Protein AF-A0A933CI72-F1 (afdb_monomer)

Structure (mmCIF, N/CA/C/O backbone):
data_AF-A0A933CI72-F1
#
_entry.id   AF-A0A933CI72-F1
#
loop_
_atom_site.group_PDB
_atom_site.id
_atom_site.type_symbol
_atom_site.label_atom_id
_atom_site.label_alt_id
_atom_site.label_comp_id
_atom_site.label_asym_id
_atom_site.label_entity_id
_atom_site.label_seq_id
_atom_site.pdbx_PDB_ins_code
_atom_site.Cartn_x
_atom_site.Cartn_y
_atom_site.Cartn_z
_atom_site.occupancy
_atom_site.B_iso_or_equiv
_atom_site.auth_seq_id
_atom_site.auth_comp_id
_atom_site.auth_asym_id
_atom_site.auth_atom_id
_atom_site.pdbx_PDB_model_num
ATOM 1 N N . MET A 1 1 ? -30.600 -28.499 57.324 1.00 45.44 1 MET A N 1
ATOM 2 C CA . MET A 1 1 ? -29.119 -28.417 57.372 1.00 45.44 1 MET A CA 1
ATOM 3 C C . MET A 1 1 ? -28.464 -28.037 56.036 1.00 45.44 1 MET A C 1
ATOM 5 O O . MET A 1 1 ? -27.318 -27.625 56.073 1.00 45.44 1 MET A O 1
ATOM 9 N N . ALA A 1 2 ? -29.156 -28.083 54.885 1.00 46.84 2 ALA A N 1
ATOM 10 C CA . ALA A 1 2 ? -28.565 -27.749 53.577 1.00 46.84 2 ALA A CA 1
ATOM 11 C C . ALA A 1 2 ? -28.408 -26.236 53.278 1.00 46.84 2 ALA A C 1
ATOM 13 O O . ALA A 1 2 ? -27.567 -25.855 52.470 1.00 46.84 2 ALA A O 1
ATOM 14 N N . GLU A 1 3 ? -29.178 -25.362 53.938 1.00 40.72 3 GLU A N 1
ATOM 15 C CA . GLU A 1 3 ? -29.163 -23.909 53.674 1.00 40.72 3 GLU A CA 1
ATOM 16 C C . GLU A 1 3 ? -27.853 -23.217 54.086 1.00 40.72 3 GLU A C 1
ATOM 18 O O . GLU A 1 3 ? -27.368 -22.340 53.378 1.00 40.72 3 GLU A O 1
ATOM 23 N N . GLY A 1 4 ? -27.229 -23.636 55.193 1.00 48.84 4 GLY A N 1
ATOM 24 C CA . GLY A 1 4 ? -26.022 -22.977 55.712 1.00 48.84 4 GLY A CA 1
ATOM 25 C C . GLY A 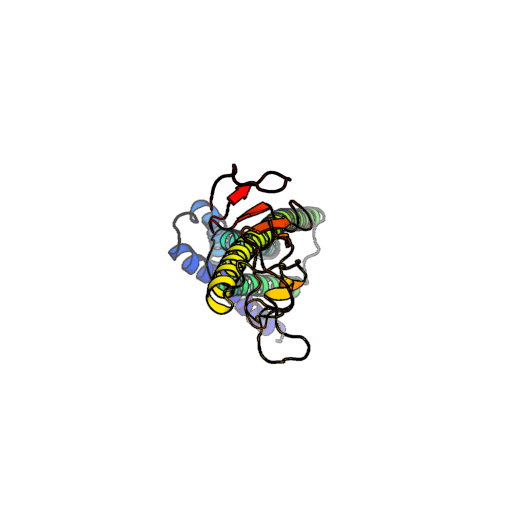1 4 ? -24.742 -23.278 54.924 1.00 48.84 4 GLY A C 1
ATOM 26 O O . GLY A 1 4 ? -23.794 -22.494 54.963 1.00 48.84 4 GLY A O 1
ATOM 27 N N . GLU A 1 5 ? -24.693 -24.399 54.204 1.00 47.16 5 GLU A N 1
ATOM 28 C CA . GLU A 1 5 ? -23.503 -24.826 53.457 1.00 47.16 5 GLU A CA 1
ATOM 29 C C . GLU A 1 5 ? -23.448 -24.198 52.055 1.00 47.16 5 GLU A C 1
ATOM 31 O O . GLU A 1 5 ? -22.377 -23.815 51.575 1.00 47.16 5 GLU A O 1
ATOM 36 N N . LEU A 1 6 ? -24.620 -24.005 51.438 1.00 45.94 6 LEU A N 1
ATOM 37 C CA . LEU A 1 6 ? -24.791 -23.285 50.176 1.00 45.94 6 LEU A CA 1
ATOM 38 C C . LEU A 1 6 ? -24.388 -21.812 50.326 1.00 45.94 6 LEU A C 1
ATOM 40 O O . LEU A 1 6 ? -23.600 -21.306 49.526 1.00 45.94 6 LEU A O 1
ATOM 44 N N . ASP A 1 7 ? -24.831 -21.161 51.403 1.00 55.19 7 ASP A N 1
ATOM 45 C CA . ASP A 1 7 ? -24.517 -19.758 51.699 1.00 55.19 7 ASP A CA 1
ATOM 46 C C . ASP A 1 7 ? -22.999 -19.546 51.902 1.00 55.19 7 ASP A C 1
ATOM 48 O O . ASP A 1 7 ? -22.403 -18.583 51.413 1.00 55.19 7 ASP A O 1
ATOM 52 N N . ARG A 1 8 ? -22.320 -20.521 52.526 1.00 50.84 8 ARG A N 1
ATOM 53 C CA . ARG A 1 8 ? -20.863 -20.502 52.756 1.00 50.84 8 ARG A CA 1
ATOM 54 C C . ARG A 1 8 ? -20.043 -20.625 51.468 1.00 50.84 8 ARG A C 1
ATOM 56 O O . ARG A 1 8 ? -19.018 -19.952 51.344 1.00 50.84 8 ARG A O 1
ATOM 63 N N . ARG A 1 9 ? -20.480 -21.461 50.516 1.00 54.72 9 ARG A N 1
ATOM 64 C CA . ARG A 1 9 ? -19.804 -21.632 49.213 1.00 54.72 9 ARG A CA 1
ATOM 65 C C . ARG A 1 9 ? -19.887 -20.361 48.371 1.00 54.72 9 ARG A C 1
ATOM 67 O O . ARG A 1 9 ? -18.875 -19.928 47.824 1.00 54.72 9 ARG A O 1
ATOM 74 N N . TRP A 1 10 ? -21.050 -19.717 48.324 1.00 52.25 10 TRP A N 1
ATOM 75 C CA . TRP A 1 10 ? -21.224 -18.483 47.553 1.00 52.25 10 TRP A CA 1
ATOM 76 C C . TRP A 1 10 ? -20.534 -17.274 48.193 1.00 52.25 10 TRP A C 1
ATOM 78 O O . TRP A 1 10 ? -19.944 -16.464 47.480 1.00 52.25 10 TRP A O 1
ATOM 88 N N . LEU A 1 11 ? -20.491 -17.194 49.527 1.00 51.09 11 LEU A N 1
ATOM 89 C CA . LEU A 1 11 ? -19.690 -16.195 50.247 1.00 51.09 11 LEU A CA 1
ATOM 90 C C . LEU A 1 11 ? -18.196 -16.262 49.898 1.00 51.09 11 LEU A C 1
ATOM 92 O O . LEU A 1 11 ? -17.539 -15.225 49.805 1.00 51.09 11 LEU A O 1
ATOM 96 N N . TRP A 1 12 ? -17.650 -17.464 49.701 1.00 51.53 12 TRP A N 1
ATOM 97 C CA . TRP A 1 12 ? -16.254 -17.637 49.298 1.00 51.53 12 TRP A CA 1
ATOM 98 C C . TRP A 1 12 ? -16.016 -17.174 47.856 1.00 51.53 12 TRP A C 1
ATOM 100 O O . TRP A 1 12 ? -15.088 -16.404 47.618 1.00 51.53 12 TRP A O 1
ATOM 110 N N . VAL A 1 13 ? -16.905 -17.535 46.923 1.00 53.31 13 VAL A N 1
ATOM 111 C CA . VAL A 1 13 ? -16.849 -17.084 45.517 1.00 53.31 13 VAL A CA 1
ATOM 112 C C . VAL A 1 13 ? -16.883 -15.559 45.418 1.00 53.31 13 VAL A C 1
ATOM 114 O O . VAL A 1 13 ? -16.124 -14.969 44.658 1.00 53.31 13 VAL A O 1
ATOM 117 N N . VAL A 1 14 ? -17.707 -14.908 46.233 1.00 51.12 14 VAL A N 1
ATOM 118 C CA . VAL A 1 14 ? -17.822 -13.447 46.276 1.00 51.12 14 VAL A CA 1
ATOM 119 C C . VAL A 1 14 ? -16.571 -12.783 46.859 1.00 51.12 14 VAL A C 1
ATOM 121 O O . VAL A 1 14 ? -16.114 -11.769 46.338 1.00 51.12 14 VAL A O 1
ATOM 124 N N . ARG A 1 15 ? -15.972 -13.356 47.910 1.00 53.16 15 ARG A N 1
ATOM 125 C CA . ARG A 1 15 ? -14.716 -12.843 48.489 1.00 53.16 15 ARG A CA 1
ATOM 126 C C . ARG A 1 15 ? -13.545 -12.979 47.525 1.00 53.16 15 ARG A C 1
ATOM 128 O O . ARG A 1 15 ? -12.766 -12.043 47.386 1.00 53.16 15 ARG A O 1
ATOM 135 N N . VAL A 1 16 ? -13.445 -14.117 46.845 1.00 53.56 16 VAL A N 1
ATOM 136 C CA . VAL A 1 16 ? -12.422 -14.347 45.820 1.00 53.56 16 VAL A CA 1
ATOM 137 C C . VAL A 1 16 ? -12.669 -13.424 44.621 1.00 53.56 16 VAL A C 1
ATOM 139 O O . VAL A 1 16 ? -11.752 -12.732 44.189 1.00 53.56 16 VAL A O 1
ATOM 142 N N . GLY A 1 17 ? -13.917 -13.309 44.159 1.00 50.47 17 GLY A N 1
ATOM 143 C CA . GLY A 1 17 ? -14.318 -12.417 43.068 1.00 50.47 17 GLY A CA 1
ATOM 144 C C . GLY A 1 17 ? -14.122 -10.925 43.358 1.00 50.47 17 GLY A C 1
ATOM 145 O O . GLY A 1 17 ? -13.956 -10.158 42.419 1.00 50.47 17 GLY A O 1
ATOM 146 N N . ALA A 1 18 ? -14.088 -10.513 44.630 1.00 52.09 18 ALA A N 1
ATOM 147 C CA . ALA A 1 18 ? -13.764 -9.148 45.053 1.00 52.09 18 ALA A CA 1
ATOM 148 C C . ALA A 1 18 ? -12.259 -8.916 45.296 1.00 52.09 18 ALA A C 1
ATOM 150 O O . ALA A 1 18 ? -11.766 -7.808 45.099 1.00 52.09 18 ALA A O 1
ATOM 151 N N . ALA A 1 19 ? -11.511 -9.948 45.697 1.00 50.12 19 ALA A N 1
ATOM 152 C CA . ALA A 1 19 ? -10.069 -9.857 45.940 1.00 50.12 19 ALA A CA 1
ATOM 153 C C . ALA A 1 19 ? -9.244 -9.847 44.641 1.00 50.12 19 ALA A C 1
ATOM 155 O O . ALA A 1 19 ? -8.255 -9.125 44.545 1.00 50.12 19 ALA A O 1
ATOM 156 N N . VAL A 1 20 ? -9.668 -10.606 43.627 1.00 52.38 20 VAL A N 1
ATOM 157 C CA . VAL A 1 20 ? -9.022 -10.664 42.302 1.00 52.38 20 VAL A CA 1
ATOM 158 C C . VAL A 1 20 ? -8.960 -9.297 41.595 1.00 52.38 20 VAL A C 1
ATOM 160 O O . VAL A 1 20 ? -7.866 -8.910 41.183 1.00 52.38 20 VAL A O 1
ATOM 163 N N . PRO A 1 21 ? -10.053 -8.516 41.471 1.00 50.88 21 PRO A N 1
ATOM 164 C CA . PRO A 1 21 ? -9.998 -7.192 40.855 1.00 50.88 21 PRO A CA 1
ATOM 165 C C . PRO A 1 21 ? -9.157 -6.205 41.676 1.00 50.88 21 PRO A C 1
ATOM 167 O O . PRO A 1 21 ? -8.460 -5.386 41.090 1.00 50.88 21 PRO A O 1
ATOM 170 N N . LEU A 1 22 ? -9.153 -6.312 43.010 1.00 48.75 22 LEU A N 1
ATOM 171 C CA . LEU A 1 22 ? -8.303 -5.489 43.876 1.00 48.75 22 LEU A CA 1
ATOM 172 C C . LEU A 1 22 ? -6.811 -5.769 43.626 1.00 48.75 22 LEU A C 1
ATOM 174 O O . LEU A 1 22 ? -6.019 -4.840 43.504 1.00 48.75 22 LEU A O 1
ATOM 178 N N . LEU A 1 23 ? -6.440 -7.044 43.488 1.00 50.25 23 LEU A N 1
ATOM 179 C CA . LEU A 1 23 ? -5.069 -7.464 43.203 1.00 50.25 23 LEU A CA 1
ATOM 180 C C . LEU A 1 23 ? -4.631 -7.046 41.789 1.00 50.25 23 LEU A C 1
ATOM 182 O O . LEU A 1 23 ? -3.517 -6.562 41.616 1.00 50.25 23 LEU A O 1
ATOM 186 N N . LEU A 1 24 ? -5.520 -7.145 40.796 1.00 49.50 24 LEU A N 1
ATOM 187 C CA . LEU A 1 24 ? -5.263 -6.680 39.426 1.00 49.50 24 LEU A CA 1
ATOM 188 C C . LEU A 1 24 ? -5.112 -5.155 39.338 1.00 49.50 24 LEU A C 1
ATOM 190 O O . LEU A 1 24 ? -4.255 -4.677 38.602 1.00 49.50 24 LEU A O 1
ATOM 194 N N . VAL A 1 25 ? -5.886 -4.389 40.114 1.00 48.88 25 VAL A N 1
ATOM 195 C CA . VAL A 1 25 ? -5.737 -2.926 40.213 1.00 48.88 25 VAL A CA 1
ATOM 196 C C . VAL A 1 25 ? -4.417 -2.551 40.886 1.00 48.88 25 VAL A C 1
ATOM 198 O O . VAL A 1 25 ? -3.763 -1.620 40.432 1.00 48.88 25 VAL A O 1
ATOM 201 N N . VAL A 1 26 ? -3.982 -3.282 41.917 1.00 46.66 26 VAL A N 1
ATOM 202 C CA . VAL A 1 26 ? -2.673 -3.065 42.564 1.00 46.66 26 VAL A CA 1
ATOM 203 C C . VAL A 1 26 ? -1.514 -3.397 41.616 1.00 46.66 26 VAL A C 1
ATOM 205 O O . VAL A 1 26 ? -0.535 -2.656 41.574 1.00 46.66 26 VAL A O 1
ATOM 208 N N . VAL A 1 27 ? -1.637 -4.456 40.809 1.00 45.16 27 VAL A N 1
ATOM 209 C CA . VAL A 1 27 ? -0.645 -4.813 39.777 1.00 45.16 27 VAL A CA 1
ATOM 210 C C . VAL A 1 27 ? -0.624 -3.780 38.639 1.00 45.16 27 VAL A C 1
ATOM 212 O O . VAL A 1 27 ? 0.452 -3.402 38.186 1.00 45.16 27 VAL A O 1
ATOM 215 N N . ALA A 1 28 ? -1.782 -3.257 38.222 1.00 45.84 28 ALA A N 1
ATOM 216 C CA . ALA A 1 28 ? -1.878 -2.197 37.213 1.00 45.84 28 ALA A CA 1
ATOM 217 C C . ALA A 1 28 ? -1.402 -0.822 37.731 1.00 45.84 28 ALA A C 1
ATOM 219 O O . ALA A 1 28 ? -0.816 -0.049 36.977 1.00 45.84 28 ALA A O 1
ATOM 220 N N . ALA A 1 29 ? -1.589 -0.532 39.024 1.00 42.06 29 ALA A N 1
ATOM 221 C CA . ALA A 1 29 ? -1.109 0.688 39.679 1.00 42.06 29 ALA A CA 1
ATOM 222 C C . ALA A 1 29 ? 0.425 0.769 39.761 1.00 42.06 29 ALA A C 1
ATOM 224 O O . ALA A 1 29 ? 0.966 1.853 39.962 1.00 42.06 29 ALA A O 1
ATOM 225 N N . PHE A 1 30 ? 1.126 -0.352 39.574 1.00 41.75 30 PHE A N 1
ATOM 226 C CA . PHE A 1 30 ? 2.586 -0.386 39.518 1.00 41.75 30 PHE A CA 1
ATOM 227 C C . PHE A 1 30 ? 3.154 0.056 38.157 1.00 41.75 30 PHE A C 1
ATOM 229 O O . PHE A 1 30 ? 4.369 0.189 38.039 1.00 41.75 30 PHE A O 1
ATOM 236 N N . VAL A 1 31 ? 2.304 0.293 37.143 1.00 45.59 31 VAL A N 1
ATOM 237 C CA . VAL A 1 31 ? 2.758 0.588 35.774 1.00 45.59 31 VAL A CA 1
ATOM 238 C C . VAL A 1 31 ? 2.625 2.056 35.361 1.00 45.59 31 VAL A C 1
ATOM 240 O O . VAL A 1 31 ? 3.494 2.474 34.618 1.00 45.59 31 VAL A O 1
ATOM 243 N N . GLU A 1 32 ? 1.692 2.885 35.860 1.00 42.72 32 GLU A N 1
ATOM 244 C CA . GLU A 1 32 ? 1.738 4.350 35.621 1.00 42.72 32 GLU A CA 1
ATOM 245 C C . GLU A 1 32 ? 0.958 5.203 36.647 1.00 42.72 32 GLU A C 1
ATOM 247 O O . GLU A 1 32 ? -0.164 4.893 37.053 1.00 42.72 32 GLU A O 1
ATOM 252 N N . LEU A 1 33 ? 1.553 6.343 37.025 1.00 39.50 33 LEU A N 1
ATOM 253 C CA . LEU A 1 33 ? 1.157 7.251 38.117 1.00 39.50 33 LEU A CA 1
ATOM 254 C C . LEU A 1 33 ? -0.148 8.054 37.888 1.00 39.50 33 LEU A C 1
ATOM 256 O O . LEU A 1 33 ? -0.583 8.781 38.780 1.00 39.50 33 LEU A O 1
ATOM 260 N N . GLY A 1 34 ? -0.809 7.917 36.734 1.00 42.81 34 GLY A N 1
ATOM 261 C CA . GLY A 1 34 ? -2.043 8.648 36.401 1.00 42.81 34 GLY A CA 1
ATOM 262 C C . GLY A 1 34 ? -3.330 8.106 37.047 1.00 42.81 34 GLY A C 1
ATOM 263 O O . GLY A 1 34 ? -4.359 8.780 37.045 1.00 42.81 34 GLY A O 1
ATOM 264 N N . PHE A 1 35 ? -3.302 6.900 37.625 1.00 43.47 35 PHE A N 1
ATOM 265 C CA . PHE A 1 35 ? -4.514 6.171 38.039 1.00 43.47 35 PHE A CA 1
ATOM 266 C C . PHE A 1 35 ? -5.083 6.562 39.421 1.00 43.47 35 PHE A C 1
ATOM 268 O O . PHE A 1 35 ? -6.220 6.209 39.753 1.00 43.47 35 PHE A O 1
ATOM 275 N N . LEU A 1 36 ? -4.327 7.308 40.235 1.00 40.91 36 LEU A N 1
ATOM 276 C CA . LEU A 1 36 ? -4.681 7.617 41.631 1.00 40.91 36 LEU A CA 1
ATOM 277 C C . LEU A 1 36 ? -5.926 8.510 41.785 1.00 40.91 36 LEU A C 1
ATOM 279 O O . LEU A 1 36 ? -6.628 8.396 42.788 1.00 40.91 36 LEU A O 1
ATOM 283 N N . LEU A 1 37 ? -6.257 9.339 40.790 1.00 41.69 37 LEU A N 1
ATOM 284 C CA . LEU A 1 37 ? -7.439 10.215 40.845 1.00 41.69 37 LEU A CA 1
ATOM 285 C C . LEU A 1 37 ? -8.755 9.500 40.481 1.00 41.69 37 LEU A C 1
ATOM 287 O O . LEU A 1 37 ? -9.818 9.932 40.921 1.00 41.69 37 LEU A O 1
ATOM 291 N N . LEU A 1 38 ? -8.701 8.388 39.733 1.00 43.00 38 LEU A N 1
ATOM 292 C CA . LEU A 1 38 ? -9.883 7.641 39.265 1.00 43.00 38 LEU A CA 1
ATOM 293 C C . LEU A 1 38 ? -10.096 6.296 39.985 1.00 43.00 38 LEU A C 1
ATOM 295 O O . LEU A 1 38 ? -11.233 5.840 40.088 1.00 43.00 38 LEU A O 1
ATOM 299 N N . GLY A 1 39 ? -9.041 5.666 40.519 1.00 42.38 39 GLY A N 1
ATOM 300 C CA . GLY A 1 39 ? -9.135 4.386 41.241 1.00 42.38 39 GLY A CA 1
ATOM 301 C C . GLY A 1 39 ? -9.529 4.506 42.721 1.00 42.38 39 GLY A C 1
ATOM 302 O O . GLY A 1 39 ? -10.082 3.565 43.296 1.00 42.38 39 GLY A O 1
ATOM 303 N N . ALA A 1 40 ? -9.296 5.666 43.343 1.00 42.72 40 ALA A N 1
ATOM 304 C CA . ALA A 1 40 ? -9.566 5.888 44.765 1.00 42.72 40 ALA A CA 1
ATOM 305 C C . ALA A 1 40 ? -11.046 5.684 45.173 1.00 42.72 40 ALA A C 1
ATOM 307 O O . ALA A 1 40 ? -11.283 5.017 46.183 1.00 42.72 40 ALA A O 1
ATOM 308 N N . PRO A 1 41 ? -12.061 6.131 44.400 1.00 47.66 41 PRO A N 1
ATOM 309 C CA . PRO A 1 41 ? -13.466 5.869 44.733 1.00 47.66 41 PRO A CA 1
ATOM 310 C C . PRO A 1 41 ? -13.828 4.375 44.675 1.00 47.66 41 PRO A C 1
ATOM 312 O O . PRO A 1 41 ? -14.659 3.902 45.452 1.00 47.66 41 PRO A O 1
ATOM 315 N N . VAL A 1 42 ? -13.180 3.615 43.783 1.00 46.84 42 VAL A N 1
ATOM 316 C CA . VAL A 1 42 ? -13.417 2.174 43.587 1.00 46.84 42 VAL A CA 1
ATOM 317 C C . VAL A 1 42 ? -12.839 1.367 44.752 1.00 46.84 42 VAL A C 1
ATOM 319 O O . VAL A 1 42 ? -13.516 0.493 45.296 1.00 46.84 42 VAL A O 1
ATOM 322 N N . LEU A 1 43 ? -11.623 1.696 45.198 1.00 47.25 43 LEU A N 1
ATOM 323 C CA . LEU A 1 43 ? -10.974 1.035 46.337 1.00 47.25 43 LEU A CA 1
ATOM 324 C C . LEU A 1 43 ? -11.714 1.280 47.660 1.00 47.25 43 LEU A C 1
ATOM 326 O O . LEU A 1 43 ? -11.810 0.366 48.479 1.00 47.25 43 LEU A O 1
ATOM 330 N N . VAL A 1 44 ? -12.302 2.466 47.851 1.00 46.50 44 VAL A N 1
ATOM 331 C CA . VAL A 1 44 ? -13.127 2.776 49.034 1.00 46.50 44 VAL A CA 1
ATOM 332 C C . VAL A 1 44 ? -14.398 1.916 49.064 1.00 46.50 44 VAL A C 1
ATOM 334 O O . VAL A 1 44 ? -14.750 1.384 50.117 1.00 46.50 44 VAL A O 1
ATOM 337 N N . GLY A 1 45 ? -15.043 1.690 47.912 1.00 49.72 45 GLY A N 1
ATOM 338 C CA . GLY A 1 45 ? -16.200 0.792 47.800 1.00 49.72 45 GLY A CA 1
ATOM 339 C C . GLY A 1 45 ? -15.873 -0.663 48.162 1.00 49.72 45 GLY A C 1
ATOM 340 O O . GLY A 1 45 ? -16.593 -1.280 48.948 1.00 49.72 45 GLY A O 1
ATOM 341 N N . TYR A 1 46 ? -14.752 -1.196 47.666 1.00 48.53 46 TYR A N 1
ATOM 342 C CA . TYR A 1 46 ? -14.287 -2.550 48.004 1.00 48.53 46 TYR A CA 1
ATOM 343 C C . TYR A 1 46 ? -13.791 -2.675 49.455 1.00 48.53 46 TYR A C 1
ATOM 345 O O . TYR A 1 46 ? -14.043 -3.688 50.111 1.00 48.53 46 TYR A O 1
ATOM 353 N N . GLY A 1 47 ? -13.147 -1.637 49.996 1.00 48.44 47 GLY A N 1
ATOM 354 C CA . GLY A 1 47 ? -12.726 -1.582 51.398 1.00 48.44 47 GLY A CA 1
ATOM 355 C C . GLY A 1 47 ? -13.909 -1.618 52.369 1.00 48.44 47 GLY A C 1
ATOM 356 O O . GLY A 1 47 ? -13.868 -2.332 53.371 1.00 48.44 47 GLY A O 1
ATOM 357 N N . LEU A 1 48 ? -15.011 -0.939 52.038 1.00 46.22 48 LEU A N 1
ATOM 358 C CA . LEU A 1 48 ? -16.250 -0.982 52.824 1.00 46.22 48 LEU A CA 1
ATOM 359 C C . LEU A 1 48 ? -16.922 -2.368 52.794 1.00 46.22 48 LEU A C 1
ATOM 361 O O . LEU A 1 48 ? -17.485 -2.791 53.807 1.00 46.22 48 LEU A O 1
ATOM 365 N N . ILE A 1 49 ? -16.803 -3.110 51.684 1.00 50.09 49 ILE A N 1
ATOM 366 C CA . ILE A 1 49 ? -17.264 -4.509 51.566 1.00 50.09 49 ILE A CA 1
ATOM 367 C C . ILE A 1 49 ? -16.459 -5.439 52.490 1.00 50.09 49 ILE A C 1
ATOM 369 O O . ILE A 1 49 ? -17.028 -6.357 53.086 1.00 50.09 49 ILE A O 1
ATOM 373 N N . LEU A 1 50 ? -15.154 -5.192 52.651 1.00 46.75 50 LEU A N 1
ATOM 374 C CA . LEU A 1 50 ? -14.294 -5.969 53.549 1.00 46.75 50 LEU A CA 1
ATOM 375 C C . LEU A 1 50 ? -14.472 -5.587 55.030 1.00 46.75 50 LEU A C 1
ATOM 377 O O . LEU A 1 50 ? -14.355 -6.461 55.890 1.00 46.75 50 LEU A O 1
ATOM 381 N N . TRP A 1 51 ? -14.799 -4.325 55.341 1.00 44.28 51 TRP A N 1
ATOM 382 C CA . TRP A 1 51 ? -14.850 -3.825 56.725 1.00 44.28 51 TRP A CA 1
ATOM 383 C C . TRP A 1 51 ? -16.255 -3.881 57.374 1.00 44.28 51 TRP A C 1
ATOM 385 O O . TRP A 1 51 ? -16.368 -4.001 58.594 1.00 44.28 51 TRP A O 1
ATOM 395 N N . GLY A 1 52 ? -17.358 -3.843 56.617 1.00 44.62 52 GLY A N 1
ATOM 396 C CA . GLY A 1 52 ? -18.679 -3.501 57.179 1.00 44.62 52 GLY A CA 1
ATOM 397 C C . GLY A 1 52 ? -19.806 -4.533 57.043 1.00 44.62 52 GLY A C 1
ATOM 398 O O . GLY A 1 52 ? -20.841 -4.216 56.466 1.00 44.62 52 GLY A O 1
ATOM 399 N N . VAL A 1 53 ? -19.701 -5.746 57.610 1.00 47.34 53 VAL A N 1
ATOM 400 C CA . VAL A 1 53 ? -20.797 -6.752 57.554 1.00 47.34 53 VAL A CA 1
ATOM 401 C C . VAL A 1 53 ? -21.549 -6.894 58.888 1.00 47.34 53 VAL A C 1
ATOM 403 O O . VAL A 1 53 ? -21.566 -7.964 59.490 1.00 47.34 53 VAL A O 1
ATOM 406 N N . ARG A 1 54 ? -22.298 -5.873 59.339 1.00 44.94 54 ARG A N 1
ATOM 407 C CA . ARG A 1 54 ? -23.281 -6.001 60.453 1.00 44.94 54 ARG A CA 1
ATOM 408 C C . ARG A 1 54 ? -24.498 -5.052 60.338 1.00 44.94 54 ARG A C 1
ATOM 410 O O . ARG A 1 54 ? -24.554 -4.070 61.052 1.00 44.94 54 ARG A O 1
ATOM 417 N N . ALA A 1 55 ? -25.489 -5.374 59.489 1.00 42.31 55 ALA A N 1
ATOM 418 C CA . ALA A 1 55 ? -26.922 -5.006 59.636 1.00 42.31 55 ALA A CA 1
ATOM 419 C C . ALA A 1 55 ? -27.768 -5.603 58.485 1.00 42.31 55 ALA A C 1
ATOM 421 O O . ALA A 1 55 ? -27.346 -5.563 57.336 1.00 42.31 55 ALA A O 1
ATOM 422 N N . LYS A 1 56 ? -28.943 -6.193 58.763 1.00 59.03 56 LYS A N 1
ATOM 423 C CA . LYS A 1 56 ? -29.633 -7.136 57.849 1.00 59.03 56 LYS A CA 1
ATOM 424 C C . LYS A 1 56 ? -30.501 -6.562 56.692 1.00 59.03 56 LYS A C 1
ATOM 426 O O . LYS A 1 56 ? -30.588 -7.281 55.706 1.00 59.03 56 LYS A O 1
ATOM 431 N N . PRO A 1 57 ? -31.054 -5.328 56.686 1.00 50.09 57 PRO A N 1
ATOM 432 C CA . PRO A 1 57 ? -31.745 -4.793 55.494 1.00 50.09 57 PRO A CA 1
ATOM 433 C C . PRO A 1 57 ? -30.856 -3.905 54.602 1.00 50.09 57 PRO A C 1
ATOM 435 O O . PRO A 1 57 ? -31.026 -3.881 53.387 1.00 50.09 57 PRO A O 1
ATOM 438 N N . LEU A 1 58 ? -29.843 -3.244 55.178 1.00 48.91 58 LEU A N 1
ATOM 439 C CA . LEU A 1 58 ? -28.859 -2.445 54.431 1.00 48.91 58 LEU A CA 1
ATOM 440 C C . LEU A 1 58 ? -28.021 -3.311 53.474 1.00 48.91 58 LEU A C 1
ATOM 442 O O . LEU A 1 58 ? -27.577 -2.844 52.433 1.00 48.91 58 LEU A O 1
ATOM 446 N N . ARG A 1 59 ? -27.831 -4.593 53.819 1.00 52.22 59 ARG A N 1
ATOM 447 C CA . ARG A 1 59 ? -27.057 -5.563 53.034 1.00 52.22 59 ARG A CA 1
ATOM 448 C C . ARG A 1 59 ? -27.615 -5.750 51.628 1.00 52.22 59 ARG A C 1
ATOM 450 O O . ARG A 1 59 ? -26.835 -5.709 50.696 1.00 52.22 59 ARG A O 1
ATOM 457 N N . ALA A 1 60 ? -28.925 -5.913 51.449 1.00 51.09 60 ALA A N 1
ATOM 458 C CA . ALA A 1 60 ? -29.493 -6.161 50.120 1.00 51.09 60 ALA A CA 1
ATOM 459 C C . ALA A 1 60 ? -29.367 -4.943 49.188 1.00 51.09 60 ALA A C 1
ATOM 461 O O . ALA A 1 60 ? -28.996 -5.090 48.026 1.00 51.09 60 ALA A O 1
ATOM 462 N N . ALA A 1 61 ? -29.597 -3.738 49.720 1.00 48.09 61 ALA A N 1
ATOM 463 C CA . ALA A 1 61 ? -29.424 -2.489 48.981 1.00 48.09 61 ALA A CA 1
ATOM 464 C C . ALA A 1 61 ? -27.946 -2.221 48.644 1.00 48.09 61 ALA A C 1
ATOM 466 O O . ALA A 1 61 ? -27.632 -1.830 47.522 1.00 48.09 61 ALA A O 1
ATOM 467 N N . LEU A 1 62 ? -27.031 -2.505 49.578 1.00 50.59 62 LEU A N 1
ATOM 468 C CA . LEU A 1 62 ? -25.588 -2.440 49.337 1.00 50.59 62 LEU A CA 1
ATOM 469 C C . LEU A 1 62 ? -25.119 -3.493 48.325 1.00 50.59 62 LEU A C 1
ATOM 471 O O . LEU A 1 62 ? -24.258 -3.186 47.512 1.00 50.59 62 LEU A O 1
ATOM 475 N N . TRP A 1 63 ? -25.698 -4.698 48.317 1.00 51.75 63 TRP A N 1
ATOM 476 C CA . TRP A 1 63 ? -25.390 -5.742 47.332 1.00 51.75 63 TRP A CA 1
ATOM 477 C C . TRP A 1 63 ? -25.889 -5.386 45.931 1.00 51.75 63 TRP A C 1
ATOM 479 O O . TRP A 1 63 ? -25.164 -5.597 44.965 1.00 51.75 63 TRP A O 1
ATOM 489 N N . ALA A 1 64 ? -27.083 -4.801 45.806 1.00 50.53 64 ALA A N 1
ATOM 490 C CA . ALA A 1 64 ? -27.590 -4.308 44.526 1.00 50.53 64 ALA A CA 1
ATOM 491 C C . ALA A 1 64 ? -26.753 -3.126 44.009 1.00 50.53 64 ALA A C 1
ATOM 493 O O . ALA A 1 64 ? -26.375 -3.107 42.840 1.00 50.53 64 ALA A O 1
ATOM 494 N N . ALA A 1 65 ? -26.390 -2.183 44.884 1.00 52.06 65 ALA A N 1
ATOM 495 C CA . ALA A 1 65 ? -25.507 -1.070 44.539 1.00 52.06 65 ALA A CA 1
ATOM 496 C C . ALA A 1 65 ? -24.084 -1.539 44.186 1.00 52.06 65 ALA A C 1
ATOM 498 O O . ALA A 1 65 ? -23.490 -1.020 43.246 1.00 52.06 65 ALA A O 1
ATOM 499 N N . ALA A 1 66 ? -23.556 -2.552 44.877 1.00 54.56 66 ALA A N 1
ATOM 500 C CA . ALA A 1 66 ? -22.255 -3.149 44.584 1.00 54.56 66 ALA A CA 1
ATOM 501 C C . ALA A 1 66 ? -22.268 -3.979 43.293 1.00 54.56 66 ALA A C 1
ATOM 503 O O . ALA A 1 66 ? -21.287 -3.960 42.559 1.00 54.56 66 ALA A O 1
ATOM 504 N N . ALA A 1 67 ? -23.369 -4.662 42.971 1.00 54.53 67 ALA A N 1
ATOM 505 C CA . ALA A 1 67 ? -23.511 -5.397 41.715 1.00 54.53 67 ALA A CA 1
ATOM 506 C C . ALA A 1 67 ? -23.632 -4.444 40.517 1.00 54.53 67 ALA A C 1
ATOM 508 O O . ALA A 1 67 ? -22.975 -4.644 39.501 1.00 54.53 67 ALA A O 1
ATOM 509 N N . VAL A 1 68 ? -24.421 -3.375 40.653 1.00 53.78 68 VAL A N 1
ATOM 510 C CA . VAL A 1 68 ? -24.588 -2.342 39.620 1.00 53.78 68 VAL A CA 1
ATOM 511 C C . VAL A 1 68 ? -23.317 -1.501 39.461 1.00 53.78 68 VAL A C 1
ATOM 513 O O . VAL A 1 68 ? -22.881 -1.252 38.340 1.00 53.78 68 VAL A O 1
ATOM 516 N N . GLY A 1 69 ? -22.681 -1.111 40.568 1.00 54.25 69 GLY A N 1
ATOM 517 C CA . GLY A 1 69 ? -21.390 -0.421 40.566 1.00 54.25 69 GLY A CA 1
ATOM 518 C C . GLY A 1 69 ? -20.252 -1.306 40.052 1.00 54.25 69 GLY A C 1
ATOM 519 O O . GLY A 1 69 ? -19.392 -0.825 39.321 1.00 54.25 69 GLY A O 1
ATOM 520 N N . GLY A 1 70 ? -20.286 -2.605 40.359 1.00 57.06 70 GLY A N 1
ATOM 521 C CA . GLY A 1 70 ? -19.361 -3.614 39.841 1.00 57.06 70 GLY A CA 1
ATOM 522 C C . GLY A 1 70 ? -19.503 -3.806 38.334 1.00 57.06 70 GLY A C 1
ATOM 523 O O . GLY A 1 70 ? -18.502 -3.785 37.628 1.00 57.06 70 GLY A O 1
ATOM 524 N N . LEU A 1 71 ? -20.735 -3.869 37.816 1.00 53.50 71 LEU A N 1
ATOM 525 C CA . LEU A 1 71 ? -21.001 -3.894 36.373 1.00 53.50 71 LEU A CA 1
ATOM 526 C C . LEU A 1 71 ? -20.560 -2.596 35.683 1.00 53.50 71 LEU A C 1
ATOM 528 O O . LEU A 1 71 ? -19.935 -2.649 34.627 1.00 53.50 71 LEU A O 1
ATOM 532 N N . GLY A 1 72 ? -20.824 -1.433 36.285 1.00 55.19 72 GLY A N 1
ATOM 533 C CA . GLY A 1 72 ? -20.351 -0.146 35.767 1.00 55.19 72 GLY A CA 1
ATOM 534 C C . GLY A 1 72 ? -18.823 -0.065 35.714 1.00 55.19 72 GLY A C 1
ATOM 535 O O . GLY A 1 72 ? -18.260 0.325 34.693 1.00 55.19 72 GLY A O 1
ATOM 536 N N . ALA A 1 73 ? -18.142 -0.519 36.767 1.00 56.88 73 ALA A N 1
ATOM 537 C CA . ALA A 1 73 ? -16.685 -0.600 36.815 1.00 56.88 73 ALA A CA 1
ATOM 538 C C . ALA A 1 73 ? -16.117 -1.665 35.856 1.00 56.88 73 ALA A C 1
ATOM 540 O O . ALA A 1 73 ? -15.034 -1.465 35.311 1.00 56.88 73 ALA A O 1
ATOM 541 N N . ALA A 1 74 ? -16.848 -2.756 35.600 1.00 55.12 74 ALA A N 1
ATOM 542 C CA . ALA A 1 74 ? -16.513 -3.783 34.609 1.00 55.12 74 ALA A CA 1
ATOM 543 C C . ALA A 1 74 ? -16.441 -3.206 33.199 1.00 55.12 74 ALA A C 1
ATOM 545 O O . ALA A 1 74 ? -15.459 -3.411 32.481 1.00 55.12 74 ALA A O 1
ATOM 546 N N . VAL A 1 75 ? -17.480 -2.455 32.833 1.00 58.22 75 VAL A N 1
ATOM 547 C CA . VAL A 1 75 ? -17.587 -1.817 31.525 1.00 58.22 75 VAL A CA 1
ATOM 548 C C . VAL A 1 75 ? -16.531 -0.727 31.390 1.00 58.22 75 VAL A C 1
ATOM 550 O O . VAL A 1 75 ? -15.754 -0.763 30.444 1.00 58.22 75 VAL A O 1
ATOM 553 N N . VAL A 1 76 ? -16.411 0.180 32.361 1.00 57.38 76 VAL A N 1
ATOM 554 C CA . VAL A 1 76 ? -15.412 1.261 32.302 1.00 57.38 76 VAL A CA 1
ATOM 555 C C . VAL A 1 76 ? -13.981 0.709 32.308 1.00 57.38 76 VAL A C 1
ATOM 557 O O . VAL A 1 76 ? -13.156 1.160 31.520 1.00 57.38 76 VAL A O 1
ATOM 560 N N . GLY A 1 77 ? -13.691 -0.313 33.118 1.00 57.34 77 GLY A N 1
ATOM 561 C CA . GLY A 1 77 ? -12.379 -0.963 33.175 1.00 57.34 77 GLY A CA 1
ATOM 562 C C . GLY A 1 77 ? -11.994 -1.654 31.866 1.00 57.34 77 GLY A C 1
ATOM 563 O O . GLY A 1 77 ? -10.901 -1.418 31.356 1.00 57.34 77 GLY A O 1
ATOM 564 N N . CYS A 1 78 ? -12.898 -2.439 31.267 1.00 58.03 78 CYS A N 1
ATOM 565 C CA . CYS A 1 78 ? -12.650 -3.041 29.950 1.00 58.03 78 CYS A CA 1
ATOM 566 C C . CYS A 1 78 ? -12.433 -1.977 28.868 1.00 58.03 78 CYS A C 1
ATOM 568 O O . CYS A 1 78 ? -11.565 -2.130 28.013 1.00 58.03 78 CYS A O 1
ATOM 570 N N . LEU A 1 79 ? -13.197 -0.886 28.916 1.00 60.44 79 LEU A N 1
ATOM 571 C CA . LEU A 1 79 ? -13.125 0.184 27.926 1.00 60.44 79 LEU A CA 1
ATOM 572 C C . LEU A 1 79 ? -11.821 0.987 28.023 1.00 60.44 79 LEU A C 1
ATOM 574 O O . LEU A 1 79 ? -11.216 1.267 26.993 1.00 60.44 79 LEU A O 1
ATOM 578 N N . VAL A 1 80 ? -11.341 1.297 29.231 1.00 60.25 80 VAL A N 1
ATOM 579 C CA . VAL A 1 80 ? -10.045 1.974 29.439 1.00 60.25 80 VAL A CA 1
ATOM 580 C C . VAL A 1 80 ? -8.890 1.115 28.924 1.00 60.25 80 VAL A C 1
ATOM 582 O O . VAL A 1 80 ? -7.988 1.618 28.257 1.00 60.25 80 VAL A O 1
ATOM 585 N N . VAL A 1 81 ? -8.952 -0.193 29.168 1.00 57.72 81 VAL A N 1
ATOM 586 C CA . VAL A 1 81 ? -7.951 -1.160 28.704 1.00 57.72 81 VAL A CA 1
ATOM 587 C C . VAL A 1 81 ? -7.932 -1.263 27.171 1.00 57.72 81 VAL A C 1
ATOM 589 O O . VAL A 1 81 ? -6.859 -1.283 26.572 1.00 57.72 81 VAL A O 1
ATOM 592 N N . ILE A 1 82 ? -9.100 -1.244 26.520 1.00 59.53 82 ILE A N 1
ATOM 593 C CA . ILE A 1 82 ? -9.216 -1.224 25.052 1.00 59.53 82 ILE A CA 1
ATOM 594 C C . ILE A 1 82 ? -8.684 0.095 24.465 1.00 59.53 82 ILE A C 1
ATOM 596 O O . ILE A 1 82 ? -7.957 0.071 23.475 1.00 59.53 82 ILE A O 1
ATOM 600 N N . ILE A 1 83 ? -8.993 1.244 25.076 1.00 57.25 83 ILE A N 1
ATOM 601 C CA . ILE A 1 83 ? -8.502 2.558 24.621 1.00 57.25 83 ILE A CA 1
ATOM 602 C C . ILE A 1 83 ? -6.972 2.638 24.725 1.00 57.25 83 ILE A C 1
ATOM 604 O O . ILE A 1 83 ? -6.320 3.098 23.787 1.00 57.25 83 ILE A O 1
ATOM 608 N N . LEU A 1 84 ? -6.388 2.152 25.824 1.00 54.59 84 LEU A N 1
ATOM 609 C CA . LEU A 1 84 ? -4.933 2.091 25.991 1.00 54.59 84 LEU A CA 1
ATOM 610 C C . LEU A 1 84 ? -4.286 1.155 24.960 1.00 54.59 84 LEU A C 1
ATOM 612 O O . LEU A 1 84 ? -3.275 1.517 24.365 1.00 54.59 84 LEU A O 1
ATOM 616 N N . ALA A 1 85 ? -4.908 0.007 24.673 1.00 52.72 85 ALA A N 1
ATOM 617 C CA . ALA A 1 85 ? -4.436 -0.929 23.651 1.00 52.72 85 ALA A CA 1
ATOM 618 C C . ALA A 1 85 ? -4.422 -0.326 22.234 1.00 52.72 85 ALA A C 1
ATOM 620 O O . ALA A 1 85 ? -3.566 -0.667 21.422 1.00 52.72 85 ALA A O 1
ATOM 621 N N . LEU A 1 86 ? -5.366 0.572 21.937 1.00 57.69 86 LEU A N 1
ATOM 622 C CA . LEU A 1 86 ? -5.496 1.240 20.638 1.00 57.69 86 LEU A CA 1
ATOM 623 C C . LEU A 1 86 ? -4.623 2.500 20.508 1.00 57.69 86 LEU A C 1
ATOM 625 O O . LEU A 1 86 ? -4.424 2.981 19.395 1.00 57.69 86 LEU A O 1
ATOM 629 N N . SER A 1 87 ? -4.110 3.037 21.620 1.00 55.91 87 SER A N 1
ATOM 630 C CA . SER A 1 87 ? -3.349 4.298 21.644 1.00 55.91 87 SER A CA 1
ATOM 631 C C . SER A 1 87 ? -1.834 4.113 21.517 1.00 55.91 87 SER A C 1
ATOM 633 O O . SER A 1 87 ? -1.125 5.095 21.312 1.00 55.91 87 SER A O 1
ATOM 635 N N . VAL A 1 88 ? -1.321 2.881 21.626 1.00 51.78 88 VAL A N 1
ATOM 636 C CA . VAL A 1 88 ? 0.120 2.597 21.535 1.00 51.78 88 VAL A CA 1
ATOM 637 C C . VAL A 1 88 ? 0.433 1.892 20.208 1.00 51.78 88 VAL A C 1
ATOM 639 O O . VAL A 1 88 ? 0.206 0.683 20.090 1.00 51.78 88 VAL A O 1
ATOM 642 N N . PRO A 1 89 ? 0.961 2.605 19.196 1.00 46.31 89 PRO A N 1
ATOM 643 C CA . PRO A 1 89 ? 1.364 1.979 17.944 1.00 46.31 89 PRO A CA 1
ATOM 644 C C . PRO A 1 89 ? 2.570 1.050 18.169 1.00 46.31 89 PRO A C 1
ATOM 646 O O . PRO A 1 89 ? 3.559 1.441 18.780 1.00 46.31 89 PRO A O 1
ATOM 649 N N . GLY A 1 90 ? 2.492 -0.189 17.666 1.00 55.09 90 GLY A N 1
ATOM 650 C CA . GLY A 1 90 ? 3.632 -1.118 17.608 1.00 55.09 90 GLY A CA 1
ATOM 651 C C . GLY A 1 90 ? 3.749 -2.169 18.721 1.00 55.09 90 GLY A C 1
ATOM 652 O O . GLY A 1 90 ? 4.743 -2.890 18.753 1.00 55.09 90 GLY A O 1
ATOM 653 N N . THR A 1 91 ? 2.764 -2.330 19.611 1.00 48.53 91 THR A N 1
ATOM 654 C CA . THR A 1 91 ? 2.818 -3.408 20.617 1.00 48.53 91 THR A CA 1
ATOM 655 C C . THR A 1 91 ? 2.207 -4.706 20.078 1.00 48.53 91 THR A C 1
ATOM 657 O O . THR A 1 91 ? 0.996 -4.867 19.957 1.00 48.53 91 THR A O 1
ATOM 660 N N . SER A 1 92 ? 3.049 -5.701 19.807 1.00 46.56 92 SER A N 1
ATOM 661 C CA . SER A 1 92 ? 2.668 -7.084 19.461 1.00 46.56 92 SER A CA 1
ATOM 662 C C . SER A 1 92 ? 1.976 -7.854 20.611 1.00 46.56 92 SER A C 1
ATOM 664 O O . SER A 1 92 ? 1.776 -9.063 20.530 1.00 46.56 92 SER A O 1
ATOM 666 N N . GLY A 1 93 ? 1.574 -7.159 21.682 1.00 49.22 93 GLY A N 1
ATOM 667 C CA . GLY A 1 93 ? 1.003 -7.705 22.917 1.00 49.22 93 GLY A CA 1
ATOM 668 C C . GLY A 1 93 ? -0.515 -7.558 23.063 1.00 49.22 93 GLY A C 1
ATOM 669 O O . GLY A 1 93 ? -1.033 -7.787 24.157 1.00 49.22 93 GLY A O 1
ATOM 670 N N . LEU A 1 94 ? -1.243 -7.198 21.996 1.00 52.38 94 LEU A N 1
ATOM 671 C CA . LEU A 1 94 ? -2.703 -6.995 22.028 1.00 52.38 94 LEU A CA 1
ATOM 672 C C . LEU A 1 94 ? -3.457 -8.182 22.656 1.00 52.38 94 LEU A C 1
ATOM 674 O O . LEU A 1 94 ? -4.389 -7.979 23.433 1.00 52.38 94 LEU A O 1
ATOM 678 N N . GLY A 1 95 ? -3.017 -9.420 22.403 1.00 48.47 95 GLY A N 1
ATOM 679 C CA . GLY A 1 95 ? -3.645 -10.625 22.958 1.00 48.47 95 GLY A CA 1
ATOM 680 C C . GLY A 1 95 ? -3.674 -10.671 24.491 1.00 48.47 95 GLY A C 1
ATOM 681 O O . GLY A 1 95 ? -4.682 -11.079 25.065 1.00 48.47 95 GLY A O 1
ATOM 682 N N . GLY A 1 96 ? -2.618 -10.199 25.164 1.00 48.03 96 GLY A N 1
ATOM 683 C CA . GLY A 1 96 ? -2.558 -10.174 26.631 1.00 48.03 96 GLY A CA 1
ATOM 684 C C . GLY A 1 96 ? -3.539 -9.169 27.233 1.00 48.03 96 GLY A C 1
ATOM 685 O O . GLY A 1 96 ? -4.200 -9.449 28.232 1.00 48.03 96 GLY A O 1
ATOM 686 N N . VAL A 1 97 ? -3.703 -8.026 26.570 1.00 53.16 97 VAL A N 1
ATOM 687 C CA . VAL A 1 97 ? -4.599 -6.950 27.002 1.00 53.16 97 VAL A CA 1
ATOM 688 C C . VAL A 1 97 ? -6.071 -7.341 26.801 1.00 53.16 97 VAL A C 1
ATOM 690 O O . VAL A 1 97 ? -6.895 -7.153 27.700 1.00 53.16 97 VAL A O 1
ATOM 693 N N . PHE A 1 98 ? -6.394 -7.995 25.680 1.00 50.84 98 PHE A N 1
ATOM 694 C CA . PHE A 1 98 ? -7.719 -8.584 25.449 1.00 50.84 98 PHE A CA 1
ATOM 695 C C . PHE A 1 98 ? -8.039 -9.722 26.430 1.00 50.84 98 PHE A C 1
ATOM 697 O O . PHE A 1 98 ? -9.164 -9.798 26.929 1.00 50.84 98 PHE A O 1
ATOM 704 N N . ALA A 1 99 ? -7.065 -10.580 26.753 1.00 53.16 99 ALA A N 1
ATOM 705 C CA . ALA A 1 99 ? -7.246 -11.671 27.710 1.00 53.16 99 ALA A CA 1
ATOM 706 C C . ALA A 1 99 ? -7.531 -11.159 29.133 1.00 53.16 99 ALA A C 1
ATOM 708 O O . ALA A 1 99 ? -8.409 -11.693 29.815 1.00 53.16 99 ALA A O 1
ATOM 709 N N . LEU A 1 100 ? -6.853 -10.089 29.562 1.00 54.44 100 LEU A N 1
ATOM 710 C CA . LEU A 1 100 ? -7.114 -9.438 30.850 1.00 54.44 100 LEU A CA 1
ATOM 711 C C . LEU A 1 100 ? -8.509 -8.796 30.894 1.00 54.44 100 LEU A C 1
ATOM 713 O O . LEU A 1 100 ? -9.222 -8.961 31.886 1.00 54.44 100 LEU A O 1
ATOM 717 N N . GLY A 1 101 ? -8.933 -8.136 29.810 1.00 59.12 101 GLY A N 1
ATOM 718 C CA . GLY A 1 101 ? -10.288 -7.585 29.687 1.00 59.12 101 GLY A CA 1
ATOM 719 C C . GLY A 1 101 ? -11.378 -8.662 29.768 1.00 59.12 101 GLY A C 1
ATOM 720 O O . GLY A 1 101 ? -12.319 -8.541 30.556 1.00 59.12 101 GLY A O 1
ATOM 721 N N . LEU A 1 102 ? -11.225 -9.763 29.025 1.00 58.34 102 LEU A N 1
ATOM 722 C CA . LEU A 1 102 ? -12.154 -10.900 29.066 1.00 58.34 102 LEU A CA 1
ATOM 723 C C . LEU A 1 102 ? -12.193 -11.573 30.446 1.00 58.34 102 LEU A C 1
ATOM 725 O O . LEU A 1 102 ? -13.275 -11.901 30.936 1.00 58.34 102 LEU A O 1
ATOM 729 N N . GLY A 1 103 ? -11.038 -11.739 31.097 1.00 56.56 103 GLY A N 1
ATOM 730 C CA . GLY A 1 103 ? -10.950 -12.297 32.449 1.00 56.56 103 GLY A CA 1
ATOM 731 C C . GLY A 1 103 ? -11.659 -11.429 33.493 1.00 56.56 103 GLY A C 1
ATOM 732 O O . GLY A 1 103 ? -12.375 -11.944 34.361 1.00 56.56 103 GLY A O 1
ATOM 733 N N . PHE A 1 104 ? -11.533 -10.105 33.377 1.00 59.38 104 PHE A N 1
ATOM 734 C CA . PHE A 1 104 ? -12.235 -9.164 34.246 1.00 59.38 104 PHE A CA 1
ATOM 735 C C . PHE A 1 104 ? -13.750 -9.224 34.028 1.00 59.38 104 PHE A C 1
ATOM 737 O O . PHE A 1 104 ? -14.501 -9.385 34.991 1.00 59.38 104 PHE A O 1
ATOM 744 N N . ALA A 1 105 ? -14.206 -9.196 32.772 1.00 56.69 105 ALA A N 1
ATOM 745 C CA . ALA A 1 105 ? -15.622 -9.319 32.430 1.00 56.69 105 ALA A CA 1
ATOM 746 C C . ALA A 1 105 ? -16.235 -10.636 32.945 1.00 56.69 105 ALA A C 1
ATOM 748 O O . ALA A 1 105 ? -17.301 -10.619 33.562 1.00 56.69 105 ALA A O 1
ATOM 749 N N . ALA A 1 106 ? -15.541 -11.766 32.773 1.00 55.38 106 ALA A N 1
ATOM 750 C CA . ALA A 1 106 ? -15.995 -13.069 33.262 1.00 55.38 106 ALA A CA 1
ATOM 751 C C . ALA A 1 106 ? -16.152 -13.096 34.793 1.00 55.38 106 ALA A C 1
ATOM 753 O O . ALA A 1 106 ? -17.156 -13.592 35.313 1.00 55.38 106 ALA A O 1
ATOM 754 N N . THR A 1 107 ? -15.198 -12.503 35.516 1.00 57.44 107 THR A N 1
ATOM 755 C CA . THR A 1 107 ? -15.240 -12.407 36.985 1.00 57.44 107 THR A CA 1
ATOM 756 C C . THR A 1 107 ? -16.423 -11.552 37.458 1.00 57.44 107 THR A C 1
ATOM 758 O O . THR A 1 107 ? -17.091 -11.894 38.434 1.00 57.44 107 THR A O 1
ATOM 761 N N . GLN A 1 108 ? -16.748 -10.479 36.733 1.00 59.34 108 GLN A N 1
ATOM 762 C CA . GLN A 1 108 ? -17.861 -9.580 37.063 1.00 59.34 108 GLN A CA 1
ATOM 763 C C . GLN A 1 108 ? -19.230 -10.201 36.749 1.00 59.34 108 GLN A C 1
ATOM 765 O O . GLN A 1 108 ? -20.167 -10.061 37.537 1.00 59.34 108 GLN A O 1
ATOM 770 N N . VAL A 1 109 ? -19.342 -10.975 35.664 1.00 56.41 109 VAL A N 1
ATOM 771 C CA . VAL A 1 109 ? -20.542 -11.782 35.381 1.00 56.41 109 VAL A CA 1
ATOM 772 C C . VAL A 1 109 ? -20.747 -12.842 36.466 1.00 56.41 109 VAL A C 1
ATOM 774 O O . VAL A 1 109 ? -21.867 -13.006 36.947 1.00 56.41 109 VAL A O 1
ATOM 777 N N . ALA A 1 110 ? -19.685 -13.519 36.914 1.00 56.03 110 ALA A N 1
ATOM 778 C CA . ALA A 1 110 ? -19.771 -14.480 38.014 1.00 56.03 110 ALA A CA 1
ATOM 779 C C . ALA A 1 110 ? -20.244 -13.822 39.323 1.00 56.03 110 ALA A C 1
ATOM 781 O O . ALA A 1 110 ? -21.075 -14.393 40.034 1.00 56.03 110 ALA A O 1
ATOM 782 N N . LEU A 1 111 ? -19.780 -12.600 39.607 1.00 58.44 111 LEU A N 1
ATOM 783 C CA . LEU A 1 111 ? -20.223 -11.814 40.759 1.00 58.44 111 LEU A CA 1
ATOM 784 C C . LEU A 1 111 ? -21.710 -11.430 40.649 1.00 58.44 111 LEU A C 1
ATOM 786 O O . LEU A 1 111 ? -22.459 -11.589 41.613 1.00 58.44 111 LEU A O 1
ATOM 790 N N . ALA A 1 112 ? -22.158 -10.985 39.472 1.00 57.62 112 ALA A N 1
ATOM 791 C CA . ALA A 1 112 ? -23.550 -10.613 39.217 1.00 57.62 112 ALA A CA 1
ATOM 792 C C . ALA A 1 112 ? -24.503 -11.819 39.287 1.00 57.62 112 ALA A C 1
ATOM 794 O O . ALA A 1 112 ? -25.572 -11.731 39.892 1.00 57.62 112 ALA A O 1
ATOM 795 N N . VAL A 1 113 ? -24.106 -12.966 38.727 1.00 55.78 113 VAL A N 1
ATOM 796 C CA . VAL A 1 113 ? -24.865 -14.226 38.815 1.00 55.78 113 VAL A CA 1
ATOM 797 C C . VAL A 1 113 ? -24.912 -14.732 40.257 1.00 55.78 113 VAL A C 1
ATOM 799 O O . VAL A 1 113 ? -25.971 -15.162 40.718 1.00 55.78 113 VAL A O 1
ATOM 802 N N . GLY A 1 114 ? -23.797 -14.647 40.990 1.00 52.88 114 GLY A N 1
ATOM 803 C CA . GLY A 1 114 ? -23.743 -14.970 42.417 1.00 52.88 114 GLY A CA 1
ATOM 804 C C . GLY A 1 114 ? -24.684 -14.088 43.238 1.00 52.88 114 GLY A C 1
ATOM 805 O O . GLY A 1 114 ? -25.466 -14.602 44.036 1.00 52.88 114 GLY A O 1
ATOM 806 N N . ALA A 1 115 ? -24.691 -12.779 42.979 1.00 55.09 115 ALA A N 1
ATOM 807 C CA . ALA A 1 115 ? -25.620 -11.844 43.606 1.00 55.09 115 ALA A CA 1
ATOM 808 C C . ALA A 1 115 ? -27.084 -12.179 43.264 1.00 55.09 115 ALA A C 1
ATOM 810 O O . ALA A 1 115 ? -27.913 -12.267 44.167 1.00 55.09 115 ALA A O 1
ATOM 811 N N . ALA A 1 116 ? -27.400 -12.444 41.991 1.00 53.78 116 ALA A N 1
ATOM 812 C CA . ALA A 1 116 ? -28.751 -12.790 41.542 1.00 53.78 116 ALA A CA 1
ATOM 813 C C . ALA A 1 116 ? -29.287 -14.080 42.187 1.00 53.78 116 ALA A C 1
ATOM 815 O O . ALA A 1 116 ? -30.458 -14.139 42.560 1.00 53.78 116 ALA A O 1
ATOM 816 N N . LYS A 1 117 ? -28.436 -15.100 42.366 1.00 54.28 117 LYS A N 1
ATOM 817 C CA . LYS A 1 117 ? -28.823 -16.358 43.027 1.00 54.28 117 LYS A CA 1
ATOM 818 C C . LYS A 1 117 ? -28.984 -16.236 44.546 1.00 54.28 117 LYS A C 1
ATOM 820 O O . LYS A 1 117 ? -29.738 -17.014 45.121 1.00 54.28 117 LYS A O 1
ATOM 825 N N . LEU A 1 118 ? -28.319 -15.273 45.184 1.00 51.00 118 LEU A N 1
ATOM 826 C CA . LEU A 1 118 ? -28.417 -14.995 46.626 1.00 51.00 118 LEU A CA 1
ATOM 827 C C . LEU A 1 118 ? -29.549 -14.016 46.993 1.00 51.00 118 LEU A C 1
ATOM 829 O O . LEU A 1 118 ? -29.809 -13.788 48.173 1.00 51.00 118 LEU A O 1
ATOM 833 N N . LEU A 1 119 ? -30.243 -13.446 46.002 1.00 53.59 119 LEU A N 1
ATOM 834 C CA . LEU A 1 119 ? -31.291 -12.433 46.173 1.00 53.59 119 LEU A CA 1
ATOM 835 C C . LEU A 1 119 ? -32.762 -12.920 46.310 1.00 53.59 119 LEU A C 1
ATOM 837 O O . LEU A 1 119 ? -33.637 -12.054 46.225 1.00 53.59 119 LEU A O 1
ATOM 841 N N . PRO A 1 120 ? -33.140 -14.201 46.534 1.00 50.31 120 PRO A N 1
ATOM 842 C CA . PRO A 1 120 ? -34.534 -14.626 46.347 1.00 50.31 120 PRO A CA 1
ATOM 843 C C . PRO A 1 120 ? -35.558 -14.132 47.399 1.00 50.31 120 PRO A C 1
ATOM 845 O O . PRO A 1 120 ? -36.659 -14.665 47.451 1.00 50.31 120 PRO A O 1
ATOM 848 N N . ALA A 1 121 ? -35.273 -13.112 48.217 1.00 52.62 121 ALA A N 1
ATOM 849 C CA . ALA A 1 121 ? -36.149 -12.721 49.330 1.00 52.62 121 ALA A CA 1
ATOM 850 C C . ALA A 1 121 ? -36.374 -11.206 49.527 1.00 52.62 121 ALA A C 1
ATOM 852 O O . ALA A 1 121 ? -36.684 -10.790 50.644 1.00 52.62 121 ALA A O 1
ATOM 853 N N . VAL A 1 122 ? -36.241 -10.358 48.495 1.00 55.97 122 VAL A N 1
ATOM 854 C CA . VAL A 1 122 ? -36.511 -8.910 48.648 1.00 55.97 122 VAL A CA 1
ATOM 855 C C . VAL A 1 122 ? -37.506 -8.402 47.596 1.00 55.97 122 VAL A C 1
ATOM 857 O O . VAL A 1 122 ? -37.157 -8.310 46.417 1.00 55.97 122 VAL A O 1
ATOM 860 N N . PRO A 1 123 ? -38.752 -8.060 47.979 1.00 56.84 123 PRO A N 1
ATOM 861 C CA . PRO A 1 123 ? -39.685 -7.407 47.071 1.00 56.84 123 PRO A CA 1
ATOM 862 C C . PRO A 1 123 ? -39.193 -5.984 46.780 1.00 56.84 123 PRO A C 1
ATOM 864 O O . PRO A 1 123 ? -39.156 -5.123 47.656 1.00 56.84 123 PRO A O 1
ATOM 867 N N . TRP A 1 124 ? -38.790 -5.759 45.532 1.00 52.47 124 TRP A N 1
ATOM 868 C CA . TRP A 1 124 ? -38.243 -4.496 45.040 1.00 52.47 124 TRP A CA 1
ATOM 869 C C . TRP A 1 124 ? -39.215 -3.334 45.231 1.00 52.47 124 TRP A C 1
ATOM 871 O O . TRP A 1 124 ? -40.344 -3.377 44.726 1.00 52.47 124 TRP A O 1
ATOM 881 N N . ARG A 1 125 ? -38.762 -2.249 45.866 1.00 57.06 125 ARG A N 1
ATOM 882 C CA . ARG A 1 125 ? -39.562 -1.020 45.932 1.00 57.06 125 ARG A CA 1
ATOM 883 C C . ARG A 1 125 ? -39.561 -0.328 44.559 1.00 57.06 125 ARG A C 1
ATOM 885 O O . ARG A 1 125 ? -38.542 -0.329 43.867 1.00 57.06 125 ARG A O 1
ATOM 892 N N . PRO A 1 126 ? -40.667 0.312 44.135 1.00 56.56 126 PRO A N 1
ATOM 893 C CA . PRO A 1 126 ? -40.750 0.963 42.822 1.00 56.56 126 PRO A CA 1
ATOM 894 C C . PRO A 1 126 ? -39.699 2.069 42.622 1.00 56.56 126 PRO A C 1
ATOM 896 O O . PRO A 1 126 ? -39.266 2.303 41.497 1.00 56.56 126 PRO A O 1
ATOM 899 N N . ALA A 1 127 ? -39.230 2.704 43.702 1.00 55.25 127 ALA A N 1
ATOM 900 C CA . ALA A 1 127 ? -38.121 3.655 43.656 1.00 55.25 127 ALA A CA 1
ATOM 901 C C . ALA A 1 127 ? -36.784 2.988 43.276 1.00 55.25 127 ALA A C 1
ATOM 903 O O . ALA A 1 127 ? -36.045 3.528 42.461 1.00 55.25 127 ALA A O 1
ATOM 904 N N . GLU A 1 128 ? -36.498 1.792 43.794 1.00 54.38 128 GLU A N 1
ATOM 905 C CA . GLU A 1 128 ? -35.244 1.060 43.559 1.00 54.38 128 GLU A CA 1
ATOM 906 C C . GLU A 1 128 ? -35.147 0.548 42.114 1.00 54.38 128 GLU A C 1
ATOM 908 O O . GLU A 1 128 ? -34.079 0.605 41.505 1.00 54.38 128 GLU A O 1
ATOM 913 N N . LYS A 1 129 ? -36.278 0.153 41.511 1.00 52.75 129 LYS A N 1
ATOM 914 C CA . LYS A 1 129 ? -36.337 -0.223 40.086 1.00 52.75 129 LYS A CA 1
ATOM 915 C C . LYS A 1 129 ? -35.909 0.921 39.157 1.00 52.75 129 LYS A C 1
ATOM 917 O O . LYS A 1 129 ? -35.246 0.666 38.157 1.00 52.75 129 LYS A O 1
ATOM 922 N N . ARG A 1 130 ? -36.240 2.178 39.484 1.00 55.22 130 ARG A N 1
ATOM 923 C CA . ARG A 1 130 ? -35.877 3.351 38.658 1.00 55.22 130 ARG A CA 1
ATOM 924 C C . ARG A 1 130 ? -34.367 3.596 38.648 1.00 55.22 130 ARG A C 1
ATOM 926 O O . ARG A 1 130 ? -33.815 3.890 37.593 1.00 55.22 130 ARG A O 1
ATOM 933 N N . TRP A 1 131 ? -33.701 3.414 39.788 1.00 47.66 131 TRP A N 1
ATOM 934 C CA . TRP A 1 131 ? -32.245 3.557 39.896 1.00 47.66 131 TRP A CA 1
ATOM 935 C C . TRP A 1 131 ? -31.492 2.438 39.169 1.00 47.66 131 TRP A C 1
ATOM 937 O O . TRP A 1 131 ? -30.511 2.711 38.478 1.00 47.66 131 TRP A O 1
ATOM 947 N N . VAL A 1 132 ? -31.971 1.193 39.252 1.00 53.22 132 VAL A N 1
ATOM 948 C CA . VAL A 1 132 ? -31.345 0.061 38.541 1.00 53.22 132 VAL A CA 1
ATOM 949 C C . VAL A 1 132 ? -31.527 0.162 37.027 1.00 53.22 132 VAL A C 1
ATOM 951 O O . VAL A 1 132 ? -30.582 -0.061 36.277 1.00 53.22 132 VAL A O 1
ATOM 954 N N . VAL A 1 133 ? -32.707 0.567 36.555 1.00 55.81 133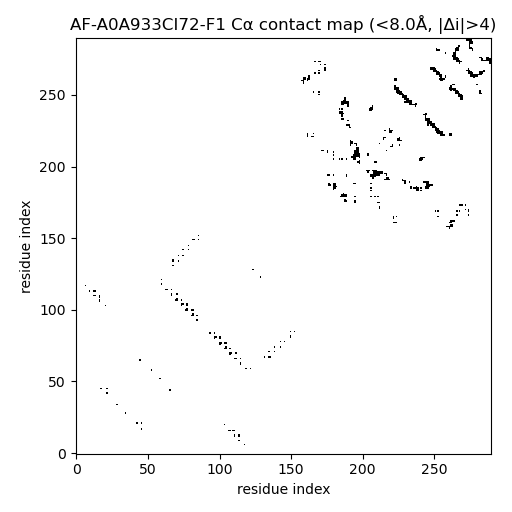 VAL A N 1
ATOM 955 C CA . VAL A 1 133 ? -32.916 0.795 35.118 1.00 55.81 133 VAL A CA 1
ATOM 956 C C . VAL A 1 133 ? -32.088 1.988 34.631 1.00 55.81 133 VAL A C 1
ATOM 958 O O . VAL A 1 133 ? -31.444 1.891 33.591 1.00 55.81 133 VAL A O 1
ATOM 961 N N . GLY A 1 134 ? -32.032 3.086 35.392 1.00 57.50 134 GLY A N 1
ATOM 962 C CA . GLY A 1 134 ? -31.235 4.262 35.026 1.00 57.50 134 GLY A CA 1
ATOM 963 C C . GLY A 1 134 ? -29.735 3.971 34.925 1.00 57.50 134 GLY A C 1
ATOM 964 O O . GLY A 1 134 ? -29.078 4.415 33.987 1.00 57.50 134 GLY A O 1
ATOM 965 N N . THR A 1 135 ? -29.199 3.169 35.844 1.00 58.03 135 THR A N 1
ATOM 966 C CA . THR A 1 135 ? -27.790 2.745 35.810 1.00 58.03 135 THR A CA 1
ATOM 967 C C . THR A 1 135 ? -27.501 1.776 34.665 1.00 58.03 135 THR A C 1
ATOM 969 O O . THR A 1 135 ? -26.503 1.961 33.973 1.00 58.03 135 THR A O 1
ATOM 972 N N . ALA A 1 136 ? -28.384 0.811 34.390 1.00 52.34 136 ALA A N 1
ATOM 973 C CA . ALA A 1 136 ? -28.245 -0.080 33.236 1.00 52.34 136 ALA A CA 1
ATOM 974 C C . ALA A 1 136 ? -28.246 0.694 31.903 1.00 52.34 136 ALA A C 1
ATOM 976 O O . ALA A 1 136 ? -27.389 0.461 31.052 1.00 52.34 136 ALA A O 1
ATOM 977 N N . VAL A 1 137 ? -29.149 1.669 31.749 1.00 57.34 137 VAL A N 1
ATOM 978 C CA . VAL A 1 137 ? -29.192 2.544 30.565 1.00 57.34 137 VAL A CA 1
ATOM 979 C C . VAL A 1 137 ? -27.918 3.385 30.453 1.00 57.34 137 VAL A C 1
ATOM 981 O O . VAL A 1 137 ? -27.340 3.465 29.371 1.00 57.34 137 VAL A O 1
ATOM 984 N N . GLY A 1 138 ? -27.436 3.959 31.560 1.00 54.72 138 GLY A N 1
ATOM 985 C CA . GLY A 1 138 ? -26.177 4.710 31.584 1.00 54.72 138 GLY A CA 1
ATOM 986 C C . GLY A 1 138 ? -24.971 3.869 31.150 1.00 54.72 138 GLY A C 1
ATOM 987 O O . GLY A 1 138 ? -24.151 4.336 30.361 1.00 54.72 138 GLY A O 1
ATOM 988 N N . ILE A 1 139 ? -24.902 2.608 31.589 1.00 60.47 139 ILE A N 1
ATOM 989 C CA . ILE A 1 139 ? -23.856 1.659 31.183 1.00 60.47 139 ILE A CA 1
ATOM 990 C C . ILE A 1 139 ? -23.942 1.353 29.682 1.00 60.47 139 ILE A C 1
ATOM 992 O O . ILE A 1 139 ? -22.920 1.388 28.998 1.00 60.47 139 ILE A O 1
ATOM 996 N N . CYS A 1 140 ? -25.139 1.094 29.146 1.00 57.66 140 CYS A N 1
ATOM 997 C CA . CYS A 1 140 ? -25.323 0.842 27.714 1.00 57.66 140 CYS A CA 1
ATOM 998 C C . CYS A 1 140 ? -24.925 2.049 26.852 1.00 57.66 140 CYS A C 1
ATOM 1000 O O . CYS A 1 140 ? -24.253 1.878 25.834 1.00 57.66 140 CYS A O 1
ATOM 1002 N N . LEU A 1 141 ? -25.297 3.264 27.267 1.00 57.53 141 LEU A N 1
ATOM 1003 C CA . LEU A 1 141 ? -24.923 4.492 26.562 1.00 57.53 141 LEU A CA 1
ATOM 1004 C C . LEU A 1 141 ? -23.406 4.722 26.590 1.00 57.53 141 LEU A C 1
ATOM 1006 O O . LEU A 1 141 ? -22.815 5.027 25.555 1.00 57.53 141 LEU A O 1
ATOM 1010 N N . ALA A 1 142 ? -22.763 4.512 27.742 1.00 57.72 142 ALA A N 1
ATOM 1011 C CA . ALA A 1 142 ? -21.311 4.608 27.864 1.00 57.72 142 ALA A CA 1
ATOM 1012 C C . ALA A 1 142 ? -20.590 3.566 26.988 1.00 57.72 142 ALA A C 1
ATOM 1014 O O . ALA A 1 142 ? -19.643 3.906 26.279 1.00 57.72 142 ALA A O 1
ATOM 1015 N N . ALA A 1 143 ? -21.066 2.316 26.973 1.00 59.44 143 ALA A N 1
ATOM 1016 C CA . ALA A 1 143 ? -20.512 1.259 26.127 1.00 59.44 143 ALA A CA 1
ATOM 1017 C C . ALA A 1 143 ? -20.643 1.577 24.627 1.00 59.44 143 ALA A C 1
ATOM 1019 O O . ALA A 1 143 ? -19.684 1.391 23.878 1.00 59.44 143 ALA A O 1
ATOM 1020 N N . GLY A 1 144 ? -21.795 2.100 24.191 1.00 57.47 144 GLY A N 1
ATOM 1021 C CA . GLY A 1 144 ? -22.013 2.505 22.800 1.00 57.47 144 GLY A CA 1
ATOM 1022 C C . GLY A 1 144 ? -21.081 3.633 22.351 1.00 57.47 144 GLY A C 1
ATOM 1023 O O . GLY A 1 144 ? -20.521 3.572 21.256 1.00 57.47 144 GLY A O 1
ATOM 1024 N N . LEU A 1 145 ? -20.854 4.630 23.213 1.00 65.38 145 LEU A N 1
ATOM 1025 C CA . LEU A 1 145 ? -19.973 5.757 22.900 1.00 65.38 145 LEU A CA 1
ATOM 1026 C C . LEU A 1 145 ? -18.514 5.314 22.730 1.00 65.38 145 LEU A C 1
ATOM 1028 O O . LEU A 1 145 ? -17.841 5.751 21.798 1.00 65.38 145 LEU A O 1
ATOM 1032 N N . VAL A 1 146 ? -18.028 4.404 23.578 1.00 60.81 146 VAL A N 1
ATOM 1033 C CA . VAL A 1 146 ? -16.653 3.907 23.437 1.00 60.81 146 VAL A CA 1
ATOM 1034 C C . VAL A 1 146 ? -16.508 2.937 22.266 1.00 60.81 146 VAL A C 1
ATOM 1036 O O . VAL A 1 146 ? -15.508 3.010 21.553 1.00 60.81 146 VAL A O 1
ATOM 1039 N N . ALA A 1 147 ? -17.505 2.087 21.997 1.00 57.47 147 ALA A N 1
ATOM 1040 C CA . ALA A 1 147 ? -17.501 1.246 20.799 1.00 57.47 147 ALA A CA 1
ATOM 1041 C C . ALA A 1 147 ? -17.376 2.093 19.519 1.00 57.47 147 ALA A C 1
ATOM 1043 O O . ALA A 1 147 ? -16.603 1.743 18.629 1.00 57.47 147 ALA A O 1
ATOM 1044 N N . ALA A 1 148 ? -18.051 3.246 19.453 1.00 61.34 148 ALA A N 1
ATOM 1045 C CA . ALA A 1 148 ? -17.926 4.171 18.327 1.00 61.34 148 ALA A CA 1
ATOM 1046 C C . ALA A 1 148 ? -16.494 4.721 18.158 1.00 61.34 148 ALA A C 1
ATOM 1048 O O . ALA A 1 148 ? -15.986 4.776 17.036 1.00 61.34 148 ALA A O 1
ATOM 1049 N N . VAL A 1 149 ? -15.812 5.077 19.256 1.00 60.12 149 VAL A N 1
ATOM 1050 C CA . VAL A 1 149 ? -14.404 5.523 19.223 1.00 60.12 149 VAL A CA 1
ATOM 1051 C C . VAL A 1 149 ? -13.481 4.389 18.769 1.00 60.12 149 VAL A C 1
ATOM 1053 O O . VAL A 1 149 ? -12.654 4.599 17.882 1.00 60.12 149 VAL A O 1
ATOM 1056 N N . ALA A 1 150 ? -13.666 3.183 19.312 1.00 53.28 150 ALA A N 1
ATOM 1057 C CA . ALA A 1 150 ? -12.862 2.010 18.972 1.00 53.28 150 ALA A CA 1
ATOM 1058 C C . ALA A 1 150 ? -13.005 1.612 17.490 1.00 53.28 150 ALA A C 1
ATOM 1060 O O . ALA A 1 150 ? -12.009 1.318 16.823 1.00 53.28 150 ALA A O 1
ATOM 1061 N N . ILE A 1 151 ? -14.224 1.665 16.943 1.00 60.53 151 ILE A N 1
ATOM 1062 C CA . ILE A 1 151 ? -14.481 1.433 15.513 1.00 60.53 151 ILE A CA 1
ATOM 1063 C C . ILE A 1 151 ? -13.753 2.479 14.668 1.00 60.53 151 ILE A C 1
ATOM 1065 O O . ILE A 1 151 ? -13.086 2.127 13.696 1.00 60.53 151 ILE A O 1
ATOM 1069 N N . ARG A 1 152 ? -13.821 3.760 15.048 1.00 55.38 152 ARG A N 1
ATOM 1070 C CA . ARG A 1 152 ? -13.139 4.828 14.306 1.00 55.38 152 ARG A CA 1
ATOM 1071 C C . ARG A 1 152 ? -11.624 4.627 14.279 1.00 55.38 152 ARG A C 1
ATOM 1073 O O . ARG A 1 152 ? -11.013 4.765 13.221 1.00 55.38 152 ARG A O 1
ATOM 1080 N N . SER A 1 153 ? -11.024 4.250 15.408 1.00 60.34 153 SER A N 1
ATOM 1081 C CA . SER A 1 153 ? -9.592 3.926 15.462 1.00 60.34 153 SER A CA 1
ATOM 1082 C C . SER A 1 153 ? -9.235 2.672 14.661 1.00 60.34 153 SER A C 1
ATOM 1084 O O . SER A 1 153 ? -8.174 2.634 14.047 1.00 60.34 153 SER A O 1
ATOM 1086 N N . TYR A 1 154 ? -10.122 1.675 14.608 1.00 62.56 154 TYR A N 1
ATOM 1087 C CA . TYR A 1 154 ? -9.916 0.466 13.809 1.00 62.56 154 TYR A CA 1
ATOM 1088 C C . TYR A 1 154 ? -9.925 0.749 12.301 1.00 62.56 154 TYR A C 1
ATOM 1090 O O . TYR A 1 154 ? -9.128 0.188 11.551 1.00 62.56 154 TYR A O 1
ATOM 1098 N N . LEU A 1 155 ? -10.810 1.638 11.847 1.00 66.81 155 LEU A N 1
ATOM 1099 C CA . LEU A 1 155 ? -10.848 2.046 10.443 1.00 66.81 155 LEU A CA 1
ATOM 1100 C C . LEU A 1 155 ? -9.583 2.828 10.060 1.00 66.81 155 LEU A C 1
ATOM 1102 O O . LEU A 1 155 ? -8.975 2.525 9.039 1.00 66.81 155 LEU A O 1
ATOM 1106 N N . SER A 1 156 ? -9.132 3.746 10.923 1.00 67.25 156 SER A N 1
ATOM 1107 C CA . SER A 1 156 ? -7.893 4.513 10.716 1.00 67.25 156 SER A CA 1
ATOM 1108 C C . SER A 1 156 ? -6.635 3.631 10.703 1.00 67.25 156 SER A C 1
ATOM 1110 O O . SER A 1 156 ? -5.733 3.832 9.889 1.00 67.25 156 SER A O 1
ATOM 1112 N N . SER A 1 157 ? -6.564 2.608 11.565 1.00 66.94 157 SER A N 1
ATOM 1113 C CA . SER A 1 157 ? -5.415 1.692 11.578 1.00 66.94 157 SER A CA 1
ATOM 1114 C C . SER A 1 157 ? -5.357 0.821 10.324 1.00 66.94 157 SER A C 1
ATOM 1116 O O . SER A 1 157 ? -4.270 0.566 9.805 1.00 66.94 157 SER A O 1
ATOM 1118 N N . ARG A 1 158 ? -6.515 0.412 9.787 1.00 75.88 158 ARG A N 1
ATOM 1119 C CA . ARG A 1 158 ? -6.574 -0.292 8.502 1.00 75.88 158 ARG A CA 1
ATOM 1120 C C . ARG A 1 158 ? -6.100 0.574 7.341 1.00 75.88 158 ARG A C 1
ATOM 1122 O O . ARG A 1 158 ? -5.325 0.074 6.531 1.00 75.88 158 ARG A O 1
ATOM 1129 N N . THR A 1 159 ? -6.531 1.832 7.257 1.00 81.75 159 THR A N 1
ATOM 1130 C CA . THR A 1 159 ? -6.084 2.729 6.179 1.00 81.75 159 THR A CA 1
ATOM 1131 C C . THR A 1 159 ? -4.597 3.039 6.299 1.00 81.75 159 THR A C 1
ATOM 1133 O O . THR A 1 159 ? -3.891 2.972 5.306 1.00 81.75 159 THR A O 1
ATOM 1136 N N . ALA A 1 160 ? -4.077 3.256 7.512 1.00 83.94 160 ALA A N 1
ATOM 1137 C CA . ALA A 1 160 ? -2.641 3.458 7.718 1.00 83.94 160 ALA A CA 1
ATOM 1138 C C . ALA A 1 160 ? -1.805 2.240 7.278 1.00 83.94 160 ALA A C 1
ATOM 1140 O O . ALA A 1 160 ? -0.751 2.396 6.664 1.00 83.94 160 ALA A O 1
ATOM 1141 N N . ALA A 1 161 ? -2.286 1.023 7.555 1.00 85.75 161 ALA A N 1
ATOM 1142 C CA . ALA A 1 161 ? -1.634 -0.199 7.094 1.00 85.75 161 ALA A CA 1
ATOM 1143 C C . ALA A 1 161 ? -1.712 -0.360 5.565 1.00 85.75 161 ALA A C 1
ATOM 1145 O O . ALA A 1 161 ? -0.739 -0.783 4.946 1.00 85.75 161 ALA A O 1
ATOM 1146 N N . ALA A 1 162 ? -2.843 -0.010 4.947 1.00 88.62 162 ALA A N 1
ATOM 1147 C CA . ALA A 1 162 ? -2.994 -0.035 3.493 1.00 88.62 162 ALA A CA 1
ATOM 1148 C C . ALA A 1 162 ? -2.061 0.974 2.803 1.00 88.62 162 ALA A C 1
ATOM 1150 O O . ALA A 1 162 ? -1.359 0.596 1.867 1.00 88.62 162 ALA A O 1
ATOM 1151 N N . ASP A 1 163 ? -1.982 2.207 3.313 1.00 90.75 163 ASP A N 1
ATOM 1152 C CA . ASP A 1 163 ? -1.083 3.253 2.814 1.00 90.75 163 ASP A CA 1
ATOM 1153 C C . ASP A 1 163 ? 0.392 2.809 2.913 1.00 90.75 163 ASP A C 1
ATOM 1155 O O . ASP A 1 163 ? 1.170 3.000 1.976 1.00 90.75 163 ASP A O 1
ATOM 1159 N N . ALA A 1 164 ? 0.779 2.165 4.021 1.00 92.00 164 ALA A N 1
ATOM 1160 C CA . ALA A 1 164 ? 2.130 1.630 4.207 1.00 92.00 164 ALA A CA 1
ATOM 1161 C C . ALA A 1 164 ? 2.444 0.476 3.239 1.00 92.00 164 ALA A C 1
ATOM 1163 O O . ALA A 1 164 ? 3.508 0.465 2.619 1.00 92.00 164 ALA A O 1
ATOM 1164 N N . ASN A 1 165 ? 1.509 -0.465 3.065 1.00 92.50 165 ASN A N 1
ATOM 1165 C CA . ASN A 1 165 ? 1.660 -1.571 2.117 1.00 92.50 165 ASN A CA 1
ATOM 1166 C C . ASN A 1 165 ? 1.759 -1.062 0.674 1.00 92.50 165 ASN A C 1
ATOM 1168 O O . ASN A 1 165 ? 2.534 -1.597 -0.114 1.00 92.50 165 ASN A O 1
ATOM 1172 N N . ALA A 1 166 ? 0.999 -0.026 0.315 1.00 93.38 166 ALA A N 1
ATOM 1173 C CA . ALA A 1 166 ? 1.082 0.583 -1.005 1.00 93.38 166 ALA A CA 1
ATOM 1174 C C . ALA A 1 166 ? 2.465 1.202 -1.252 1.00 93.38 166 ALA A C 1
ATOM 1176 O O . ALA A 1 166 ? 3.067 0.931 -2.289 1.00 93.38 166 ALA A O 1
ATOM 1177 N N . ALA A 1 167 ? 3.009 1.948 -0.286 1.00 93.56 167 ALA A N 1
ATOM 1178 C CA . ALA A 1 167 ? 4.363 2.498 -0.381 1.00 93.56 167 ALA A CA 1
ATOM 1179 C C . ALA A 1 167 ? 5.440 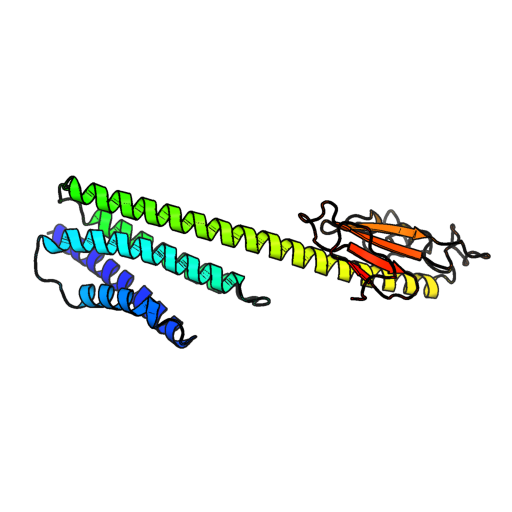1.401 -0.518 1.00 93.56 167 ALA A C 1
ATOM 1181 O O . ALA A 1 167 ? 6.403 1.567 -1.265 1.00 93.56 167 ALA A O 1
ATOM 1182 N N . ASP A 1 168 ? 5.274 0.264 0.158 1.00 94.25 168 ASP A N 1
ATOM 1183 C CA . ASP A 1 168 ? 6.177 -0.887 0.030 1.00 94.25 168 ASP A CA 1
ATOM 1184 C C . ASP A 1 168 ? 6.087 -1.567 -1.350 1.00 94.25 168 ASP A C 1
ATOM 1186 O O . ASP A 1 168 ? 7.103 -1.902 -1.967 1.00 94.25 168 ASP A O 1
ATOM 1190 N N . MET A 1 169 ? 4.877 -1.681 -1.905 1.00 94.19 169 MET A N 1
ATOM 1191 C CA . MET A 1 169 ? 4.686 -2.170 -3.274 1.00 94.19 169 MET A CA 1
ATOM 1192 C C . MET A 1 169 ? 5.310 -1.229 -4.311 1.00 94.19 169 MET A C 1
ATOM 1194 O O . MET A 1 169 ? 5.889 -1.717 -5.277 1.00 94.19 169 MET A O 1
ATOM 1198 N N . MET A 1 170 ? 5.273 0.093 -4.105 1.00 94.81 170 MET A N 1
ATOM 1199 C CA . MET A 1 170 ? 5.965 1.047 -4.988 1.00 94.81 170 MET A CA 1
ATOM 1200 C C . MET A 1 170 ? 7.480 0.803 -5.010 1.00 94.81 170 MET A C 1
ATOM 1202 O O . MET A 1 170 ? 8.079 0.760 -6.084 1.00 94.81 170 MET A O 1
ATOM 1206 N N . ARG A 1 171 ? 8.097 0.550 -3.845 1.00 94.38 171 ARG A N 1
ATOM 1207 C CA . ARG A 1 171 ? 9.522 0.177 -3.767 1.00 94.38 171 ARG A CA 1
ATOM 1208 C C . ARG A 1 171 ? 9.798 -1.136 -4.488 1.00 94.38 171 ARG A C 1
ATOM 1210 O O . ARG A 1 171 ? 10.734 -1.205 -5.278 1.00 94.38 171 ARG A O 1
ATOM 1217 N N . THR A 1 172 ? 8.953 -2.140 -4.262 1.00 94.38 172 THR A N 1
ATOM 1218 C CA . THR A 1 172 ? 9.046 -3.446 -4.932 1.00 94.38 172 THR A CA 1
ATOM 1219 C C . THR A 1 172 ? 8.990 -3.300 -6.454 1.00 94.38 172 THR A C 1
ATOM 1221 O O . THR A 1 172 ? 9.827 -3.864 -7.155 1.00 94.38 172 THR A O 1
ATOM 1224 N N . LEU A 1 173 ? 8.051 -2.500 -6.971 1.00 94.94 173 LEU A N 1
ATOM 1225 C CA . LEU A 1 173 ? 7.908 -2.235 -8.405 1.00 94.94 173 LEU A CA 1
ATOM 1226 C C . LEU A 1 173 ? 9.132 -1.525 -8.987 1.00 94.94 173 LEU A C 1
ATOM 1228 O O . LEU A 1 173 ? 9.599 -1.911 -10.055 1.00 94.94 173 LEU A O 1
ATOM 1232 N N . ASN A 1 174 ? 9.687 -0.542 -8.276 1.00 95.38 174 ASN A N 1
ATOM 1233 C CA . ASN A 1 174 ? 10.905 0.140 -8.707 1.00 95.38 174 ASN A CA 1
ATOM 1234 C C . ASN A 1 174 ? 12.113 -0.798 -8.730 1.00 95.38 174 ASN A C 1
ATOM 1236 O O . ASN A 1 174 ? 12.854 -0.827 -9.711 1.00 95.38 174 ASN A O 1
ATOM 1240 N N . THR A 1 175 ? 12.302 -1.609 -7.686 1.00 95.50 175 THR A N 1
ATOM 1241 C CA . THR A 1 175 ? 13.367 -2.620 -7.673 1.00 95.50 175 THR A CA 1
ATOM 1242 C C . THR A 1 175 ? 13.196 -3.609 -8.825 1.00 95.50 175 THR A C 1
ATOM 1244 O O . THR A 1 175 ? 14.162 -3.875 -9.535 1.00 95.50 175 THR A O 1
ATOM 1247 N N . ALA A 1 176 ? 11.978 -4.097 -9.071 1.00 95.56 176 ALA A N 1
ATOM 1248 C CA . ALA A 1 176 ? 11.693 -4.995 -10.186 1.00 95.56 176 ALA A CA 1
ATOM 1249 C C . ALA A 1 176 ? 11.977 -4.343 -11.551 1.00 95.56 176 ALA A C 1
ATOM 1251 O O . ALA A 1 176 ? 12.574 -4.981 -12.414 1.00 95.56 176 ALA A O 1
ATOM 1252 N N . ALA A 1 177 ? 11.620 -3.071 -11.745 1.00 95.00 177 ALA A N 1
ATOM 1253 C CA . ALA A 1 177 ? 11.898 -2.344 -12.983 1.00 95.00 177 ALA A CA 1
ATOM 1254 C C . ALA A 1 177 ? 13.409 -2.184 -13.238 1.00 95.00 177 ALA A C 1
ATOM 1256 O O . ALA A 1 177 ? 13.868 -2.401 -14.361 1.00 95.00 177 ALA A O 1
ATOM 1257 N N . VAL A 1 178 ? 14.190 -1.868 -12.199 1.00 95.19 178 VAL A N 1
ATOM 1258 C CA . VAL A 1 178 ? 15.656 -1.755 -12.293 1.00 95.19 178 VAL A CA 1
ATOM 1259 C C . VAL A 1 178 ? 16.308 -3.115 -12.563 1.00 95.19 178 VAL A C 1
ATOM 1261 O O . VAL A 1 178 ? 17.183 -3.210 -13.422 1.00 95.19 178 VAL A O 1
ATOM 1264 N N . VAL A 1 179 ? 15.869 -4.174 -11.873 1.00 95.75 179 VAL A N 1
ATOM 1265 C CA . VAL A 1 179 ? 16.367 -5.544 -12.093 1.00 95.75 179 VAL A CA 1
ATOM 1266 C C . VAL A 1 179 ? 16.034 -6.028 -13.503 1.00 95.75 179 VAL A C 1
ATOM 1268 O O . VAL A 1 179 ? 16.882 -6.622 -14.164 1.00 95.75 179 VAL A O 1
ATOM 1271 N N . TYR A 1 180 ? 14.830 -5.743 -13.998 1.00 95.50 180 TYR A N 1
ATOM 1272 C CA . TYR A 1 180 ? 14.438 -6.065 -15.368 1.00 95.50 180 TYR A CA 1
ATOM 1273 C C . TYR A 1 180 ? 15.375 -5.403 -16.388 1.00 95.50 180 TYR A C 1
ATOM 1275 O O . TYR A 1 180 ? 15.878 -6.073 -17.293 1.00 95.50 180 TYR A O 1
ATOM 1283 N N . ALA A 1 181 ? 15.650 -4.106 -16.211 1.00 93.69 181 ALA A N 1
ATOM 1284 C CA . ALA A 1 181 ? 16.489 -3.341 -17.127 1.00 93.69 181 ALA A CA 1
ATOM 1285 C C . ALA A 1 181 ? 17.933 -3.855 -17.186 1.00 93.69 181 ALA A C 1
ATOM 1287 O O . ALA A 1 181 ? 18.510 -3.917 -18.272 1.00 93.69 181 ALA A O 1
ATOM 1288 N N . SER A 1 182 ? 18.502 -4.262 -16.047 1.00 93.94 182 SER A N 1
ATOM 1289 C CA . SER A 1 182 ? 19.856 -4.827 -15.997 1.00 93.94 182 SER A CA 1
ATOM 1290 C C . SER A 1 182 ? 19.934 -6.284 -16.458 1.00 93.94 182 SER A C 1
ATOM 1292 O O . SER A 1 182 ? 20.984 -6.702 -16.933 1.00 93.94 182 SER A O 1
ATOM 1294 N N . THR A 1 183 ? 18.849 -7.054 -16.335 1.00 94.38 183 THR A N 1
ATOM 1295 C CA . THR A 1 183 ? 18.828 -8.487 -16.682 1.00 94.38 183 THR A CA 1
ATOM 1296 C C . THR A 1 183 ? 18.623 -8.723 -18.176 1.00 94.38 183 THR A C 1
ATOM 1298 O O . THR A 1 183 ? 19.273 -9.592 -18.749 1.00 94.38 183 THR A O 1
ATOM 1301 N N . TYR A 1 184 ? 17.717 -7.974 -18.811 1.00 93.25 184 TYR A N 1
ATOM 1302 C CA . TYR A 1 184 ? 17.297 -8.240 -20.195 1.00 93.25 184 TYR A CA 1
ATOM 1303 C C . TYR A 1 184 ? 17.833 -7.238 -21.220 1.00 93.25 184 TYR A C 1
ATOM 1305 O O . TYR A 1 184 ? 17.536 -7.374 -22.406 1.00 93.25 184 TYR A O 1
ATOM 1313 N N . GLU A 1 185 ? 18.559 -6.207 -20.773 1.00 93.44 185 GLU A N 1
ATOM 1314 C CA . GLU A 1 185 ? 19.108 -5.139 -21.627 1.00 93.44 185 GLU A CA 1
ATOM 1315 C C . GLU A 1 185 ? 18.061 -4.531 -22.593 1.00 93.44 185 GLU A C 1
ATOM 1317 O O . GLU A 1 185 ? 18.376 -4.063 -23.685 1.00 93.44 185 GLU A O 1
ATOM 1322 N N . ASN A 1 186 ? 16.783 -4.541 -22.193 1.00 93.06 186 ASN A N 1
ATOM 1323 C CA . ASN A 1 186 ? 15.630 -4.131 -23.004 1.00 93.06 186 ASN A CA 1
ATOM 1324 C C . ASN A 1 186 ? 15.043 -2.784 -22.534 1.00 93.06 186 ASN A C 1
ATOM 1326 O O . ASN A 1 186 ? 13.897 -2.470 -22.837 1.00 93.06 186 ASN A O 1
ATOM 1330 N N . GLY A 1 187 ? 15.797 -2.006 -21.750 1.00 93.75 187 GLY A N 1
ATOM 1331 C CA . GLY A 1 187 ? 15.267 -0.860 -21.005 1.00 93.75 187 GLY A CA 1
ATOM 1332 C C . GLY A 1 187 ? 14.336 -1.290 -19.866 1.00 93.75 187 GLY A C 1
ATOM 1333 O O . GLY A 1 187 ? 14.397 -2.422 -19.392 1.00 93.75 187 GLY A O 1
ATOM 1334 N N . PHE A 1 188 ? 13.462 -0.392 -19.419 1.00 95.69 188 PHE A N 1
ATOM 1335 C CA . PHE A 1 188 ? 12.442 -0.687 -18.410 1.00 95.69 188 PHE A CA 1
ATOM 1336 C C . PHE A 1 188 ? 11.303 -1.548 -18.985 1.00 95.69 188 PHE A C 1
ATOM 1338 O O . PHE A 1 188 ? 11.098 -1.576 -20.202 1.00 95.69 188 PHE A O 1
ATOM 1345 N N . PRO A 1 189 ? 10.550 -2.273 -18.139 1.00 95.00 189 PRO A N 1
ATOM 1346 C CA . PRO A 1 189 ? 9.505 -3.183 -18.604 1.00 95.00 189 PRO A CA 1
ATOM 1347 C C . PRO A 1 189 ? 8.414 -2.448 -19.403 1.00 95.00 189 PRO A C 1
ATOM 1349 O O . PRO A 1 189 ? 7.962 -1.386 -18.996 1.00 95.00 189 PRO A O 1
ATOM 1352 N N . PRO A 1 190 ? 7.907 -3.004 -20.514 1.00 94.19 190 PRO A N 1
ATOM 1353 C CA . PRO A 1 190 ? 6.859 -2.343 -21.300 1.00 94.19 190 PRO A CA 1
ATOM 1354 C C . PRO A 1 190 ? 5.489 -2.324 -20.602 1.00 94.19 190 PRO A C 1
ATOM 1356 O O . PRO A 1 190 ? 4.593 -1.583 -21.001 1.00 94.19 190 PRO A O 1
ATOM 1359 N N . SER A 1 191 ? 5.288 -3.165 -19.583 1.00 93.94 191 SER A N 1
ATOM 1360 C CA . SER A 1 191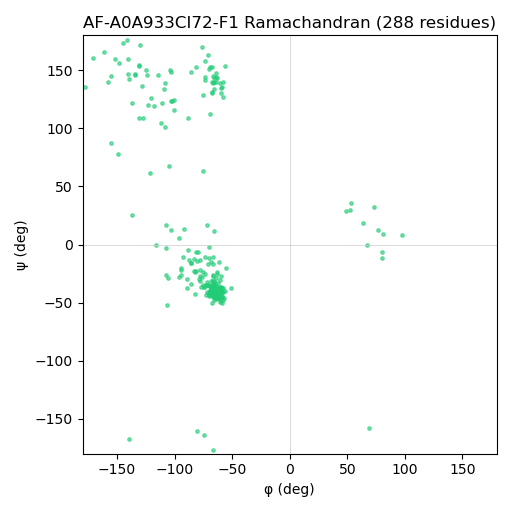 ? 4.044 -3.249 -18.815 1.00 93.94 191 SER A CA 1
ATOM 1361 C C . SER A 1 191 ? 4.260 -3.934 -17.462 1.00 93.94 191 SER A C 1
ATOM 1363 O O . SER A 1 191 ? 5.243 -4.649 -17.272 1.00 93.94 191 SER A O 1
ATOM 1365 N N . LEU A 1 192 ? 3.289 -3.813 -16.547 1.00 92.31 192 LEU A N 1
ATOM 1366 C CA . LEU A 1 192 ? 3.271 -4.593 -15.297 1.00 92.31 192 LEU A CA 1
ATOM 1367 C C . LEU A 1 192 ? 3.216 -6.106 -15.532 1.00 92.31 192 LEU A C 1
ATOM 1369 O O . LEU A 1 192 ? 3.740 -6.866 -14.725 1.00 92.31 192 LEU A O 1
ATOM 1373 N N . ALA A 1 193 ? 2.593 -6.556 -16.624 1.00 92.31 193 ALA A N 1
ATOM 1374 C CA . ALA A 1 193 ? 2.506 -7.978 -16.945 1.00 92.31 193 ALA A CA 1
ATOM 1375 C C . ALA A 1 193 ? 3.880 -8.580 -17.281 1.00 92.31 193 ALA A C 1
ATOM 1377 O O . ALA A 1 193 ? 4.119 -9.741 -16.952 1.00 92.31 193 ALA A O 1
ATOM 1378 N N . ALA A 1 194 ? 4.784 -7.773 -17.853 1.00 92.38 194 ALA A N 1
ATOM 1379 C CA . ALA A 1 194 ? 6.147 -8.186 -18.181 1.00 92.38 194 ALA A CA 1
ATOM 1380 C C . ALA A 1 194 ? 7.001 -8.489 -16.944 1.00 92.38 194 ALA A C 1
ATOM 1382 O O . ALA A 1 194 ? 7.904 -9.316 -16.993 1.00 92.38 194 ALA A O 1
ATOM 1383 N N . LEU A 1 195 ? 6.686 -7.865 -15.807 1.00 93.19 195 LEU A N 1
ATOM 1384 C CA . LEU A 1 195 ? 7.336 -8.155 -14.528 1.00 93.19 195 LEU A CA 1
ATOM 1385 C C . LEU A 1 195 ? 6.770 -9.404 -13.836 1.00 93.19 195 LEU A C 1
ATOM 1387 O O . LEU A 1 195 ? 7.351 -9.881 -12.864 1.00 93.19 195 LEU A O 1
ATOM 1391 N N . GLY A 1 196 ? 5.620 -9.900 -14.288 1.00 93.19 196 GLY A N 1
ATOM 1392 C CA . GLY A 1 196 ? 4.901 -11.001 -13.660 1.00 93.19 196 GLY A CA 1
ATOM 1393 C C . GLY A 1 196 ? 5.492 -12.385 -13.916 1.00 93.19 196 GLY A C 1
ATOM 1394 O O . GLY A 1 196 ? 6.336 -12.538 -14.800 1.00 93.19 196 GLY A O 1
ATOM 1395 N N . PRO A 1 197 ? 5.000 -13.411 -13.199 1.00 92.31 197 PRO A N 1
ATOM 1396 C CA . PRO A 1 197 ? 5.365 -14.793 -13.463 1.00 92.31 197 PRO A CA 1
ATOM 1397 C C . PRO A 1 197 ? 4.894 -15.237 -14.853 1.00 92.31 197 PRO A C 1
ATOM 1399 O O . PRO A 1 197 ? 3.815 -14.821 -15.299 1.00 92.31 197 PRO A O 1
ATOM 1402 N N . PRO A 1 198 ? 5.638 -16.138 -15.513 1.00 88.81 198 PRO A N 1
ATOM 1403 C CA . PRO A 1 198 ? 5.223 -16.720 -16.778 1.00 88.81 198 PRO A CA 1
ATOM 1404 C C . PRO A 1 198 ? 3.938 -17.545 -16.628 1.00 88.81 198 PRO A C 1
ATOM 1406 O O . PRO A 1 198 ? 3.741 -18.247 -15.626 1.00 88.81 198 PRO A O 1
ATOM 1409 N N . PRO A 1 199 ? 3.041 -17.506 -17.632 1.00 82.38 199 PRO A N 1
ATOM 1410 C CA . PRO A 1 199 ? 1.846 -18.332 -17.623 1.00 82.38 199 PRO A CA 1
ATOM 1411 C C . PRO A 1 199 ? 2.244 -19.813 -17.556 1.00 82.38 199 PRO A C 1
ATOM 1413 O O . PRO A 1 199 ? 3.151 -20.259 -18.252 1.00 82.38 199 PRO A O 1
ATOM 1416 N N . ALA A 1 200 ? 1.556 -20.573 -16.700 1.00 81.19 200 ALA A N 1
ATOM 1417 C CA . ALA A 1 200 ? 1.790 -22.002 -16.469 1.00 81.19 200 ALA A CA 1
ATOM 1418 C C . ALA A 1 200 ? 3.167 -22.388 -15.877 1.00 81.19 200 ALA A C 1
ATOM 1420 O O . ALA A 1 200 ? 3.525 -23.563 -15.926 1.00 81.19 200 ALA A O 1
ATOM 1421 N N . GLY A 1 201 ? 3.901 -21.449 -15.264 1.00 80.00 201 GLY A N 1
ATOM 1422 C CA . GLY A 1 201 ? 5.133 -21.762 -14.522 1.00 80.00 201 GLY A CA 1
ATOM 1423 C C . GLY A 1 201 ? 6.324 -22.127 -15.412 1.00 80.00 201 GLY A C 1
ATOM 1424 O O . GLY A 1 201 ? 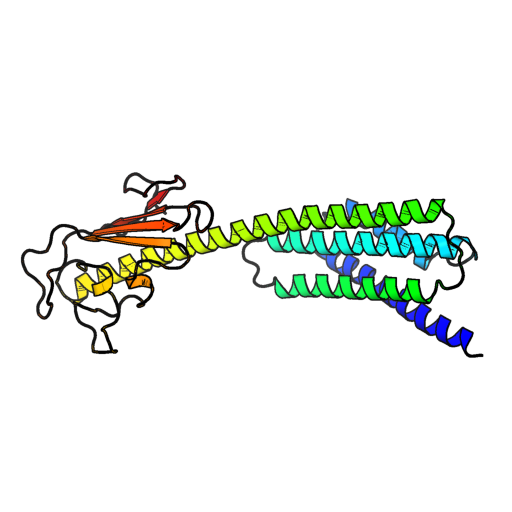7.131 -22.972 -15.034 1.00 80.00 201 GLY A O 1
ATOM 1425 N N . GLY A 1 202 ? 6.399 -21.532 -16.607 1.00 86.00 202 GLY A N 1
ATOM 1426 C CA . GLY A 1 202 ? 7.570 -21.632 -17.480 1.00 86.00 202 GLY A CA 1
ATOM 1427 C C . GLY A 1 202 ? 8.813 -20.937 -16.909 1.00 86.00 202 GLY A C 1
ATOM 1428 O O . GLY A 1 202 ? 8.792 -20.397 -15.806 1.00 86.00 202 GLY A O 1
ATOM 1429 N N . GLU A 1 203 ? 9.905 -20.934 -17.672 1.00 89.69 203 GLU A N 1
ATOM 1430 C CA . GLU A 1 203 ? 11.118 -20.205 -17.289 1.00 89.69 203 GLU A CA 1
ATOM 1431 C C . GLU A 1 203 ? 10.935 -18.681 -17.460 1.00 89.69 203 GLU A C 1
ATOM 1433 O O . GLU A 1 203 ? 10.314 -18.256 -18.444 1.00 89.69 203 GLU A O 1
ATOM 1438 N N . PRO A 1 204 ? 11.472 -17.852 -16.541 1.00 91.81 204 PRO A N 1
ATOM 1439 C CA . PRO A 1 204 ? 11.407 -16.398 -16.649 1.00 91.81 204 PRO A CA 1
ATOM 1440 C C . PRO A 1 204 ? 12.084 -15.866 -17.916 1.00 91.81 204 PRO A C 1
ATOM 1442 O O . PRO A 1 204 ? 13.212 -16.234 -18.248 1.00 91.81 204 PRO A O 1
ATOM 1445 N N . ASN A 1 205 ? 11.420 -14.943 -18.602 1.00 91.44 205 ASN A N 1
ATOM 1446 C CA . ASN A 1 205 ? 11.931 -14.259 -19.792 1.00 91.44 205 ASN A CA 1
ATOM 1447 C C . ASN A 1 205 ? 11.500 -12.785 -19.774 1.00 91.44 205 ASN A C 1
ATOM 1449 O O . ASN A 1 205 ? 10.759 -12.367 -18.893 1.00 91.44 205 ASN A O 1
ATOM 1453 N N . CYS A 1 206 ? 11.934 -11.968 -20.731 1.00 89.88 206 CYS A N 1
ATOM 1454 C CA . CYS A 1 206 ? 11.591 -10.541 -20.697 1.00 89.88 206 CYS A CA 1
ATOM 1455 C C . CYS A 1 206 ? 10.108 -10.224 -20.934 1.00 89.88 206 CYS A C 1
ATOM 1457 O O . CYS A 1 206 ? 9.676 -9.115 -20.639 1.00 89.88 206 CYS A O 1
ATOM 1459 N N . ASP A 1 207 ? 9.307 -11.153 -21.446 1.00 90.50 207 ASP A N 1
ATOM 1460 C CA . ASP A 1 207 ? 7.862 -10.940 -21.527 1.00 90.50 207 ASP A CA 1
ATOM 1461 C C . ASP A 1 207 ? 7.155 -11.350 -20.222 1.00 90.50 207 ASP A C 1
ATOM 1463 O O . ASP A 1 207 ? 6.015 -10.942 -20.011 1.00 90.50 207 ASP A O 1
ATOM 1467 N N . HIS A 1 208 ? 7.830 -12.112 -19.347 1.00 93.38 208 HIS A N 1
ATOM 1468 C CA . HIS A 1 208 ? 7.379 -12.548 -18.022 1.00 93.38 208 HIS A CA 1
ATOM 1469 C C . HIS A 1 208 ? 8.569 -12.860 -17.091 1.00 93.38 208 HIS A C 1
ATOM 1471 O O . HIS A 1 208 ? 9.036 -14.001 -17.009 1.00 93.38 208 HIS A O 1
ATOM 1477 N N . ALA A 1 209 ? 9.075 -11.838 -16.402 1.00 91.69 209 ALA A N 1
ATOM 1478 C CA . ALA A 1 209 ? 10.338 -11.890 -15.666 1.00 91.69 209 ALA A CA 1
ATOM 1479 C C . ALA A 1 209 ? 10.256 -12.536 -14.269 1.00 91.69 209 ALA A C 1
ATOM 1481 O O . ALA A 1 209 ? 11.289 -12.711 -13.628 1.00 91.69 209 ALA A O 1
ATOM 1482 N N . ASP A 1 210 ? 9.055 -12.864 -13.783 1.00 93.62 210 ASP A N 1
ATOM 1483 C CA . ASP A 1 210 ? 8.818 -13.419 -12.438 1.00 93.62 210 ASP A CA 1
ATOM 1484 C C . ASP A 1 210 ? 9.434 -12.581 -11.295 1.00 93.62 210 ASP A C 1
ATOM 1486 O O . ASP A 1 210 ? 9.927 -13.094 -10.292 1.00 93.62 210 ASP A O 1
ATOM 1490 N N . LEU A 1 211 ? 9.427 -11.254 -11.455 1.00 93.56 211 LEU A N 1
ATOM 1491 C CA . LEU A 1 211 ? 9.982 -10.301 -10.486 1.00 93.56 211 LEU A CA 1
ATOM 1492 C C . LEU A 1 211 ? 8.928 -9.770 -9.510 1.00 93.56 211 LEU A C 1
ATOM 1494 O O . LEU A 1 211 ? 9.271 -9.284 -8.431 1.00 93.56 211 LEU A O 1
ATOM 1498 N N . ILE A 1 212 ? 7.646 -9.840 -9.879 1.00 94.00 212 ILE A N 1
ATOM 1499 C CA . ILE A 1 212 ? 6.523 -9.446 -9.023 1.00 94.00 212 ILE A CA 1
ATOM 1500 C C . ILE A 1 212 ? 5.448 -10.525 -8.990 1.00 94.00 212 ILE A C 1
ATOM 1502 O O . ILE A 1 212 ? 5.246 -11.267 -9.944 1.00 94.00 212 ILE A O 1
ATOM 1506 N N . GLU A 1 213 ? 4.685 -10.565 -7.901 1.00 90.56 213 GLU A N 1
ATOM 1507 C CA . GLU A 1 213 ? 3.593 -11.522 -7.736 1.00 90.56 213 GLU A CA 1
ATOM 1508 C C . GLU A 1 213 ? 2.467 -11.306 -8.769 1.00 90.56 213 GLU A C 1
ATOM 1510 O O . GLU A 1 213 ? 2.073 -10.173 -9.058 1.00 90.56 213 GLU A O 1
ATOM 1515 N N . ALA A 1 214 ? 1.848 -12.396 -9.235 1.00 86.81 214 ALA A N 1
ATOM 1516 C CA . ALA A 1 214 ? 0.720 -12.378 -10.175 1.00 86.81 214 ALA A CA 1
ATOM 1517 C C . ALA A 1 214 ? -0.493 -11.536 -9.729 1.00 86.81 214 ALA A C 1
ATOM 1519 O O . ALA A 1 214 ? -1.342 -11.185 -10.546 1.00 86.81 214 ALA A O 1
ATOM 1520 N N . THR A 1 215 ? -0.641 -11.243 -8.435 1.00 87.25 215 THR A N 1
ATOM 1521 C CA . THR A 1 215 ? -1.711 -10.358 -7.951 1.00 87.25 215 THR A CA 1
ATOM 1522 C C . THR A 1 215 ? -1.413 -8.889 -8.246 1.00 87.25 215 THR A C 1
ATOM 1524 O O . THR A 1 215 ? -2.331 -8.145 -8.580 1.00 87.25 215 THR A O 1
ATOM 1527 N N . LEU A 1 216 ? -0.141 -8.478 -8.199 1.00 88.75 216 LEU A N 1
ATOM 1528 C CA . LEU A 1 216 ? 0.278 -7.100 -8.459 1.00 88.75 216 LEU A CA 1
ATOM 1529 C C . LEU A 1 216 ? 0.268 -6.769 -9.958 1.00 88.75 216 LEU A C 1
ATOM 1531 O O . LEU A 1 216 ? -0.014 -5.633 -10.331 1.00 88.75 216 LEU A O 1
ATOM 1535 N N . THR A 1 217 ? 0.471 -7.766 -10.824 1.00 87.19 217 THR A 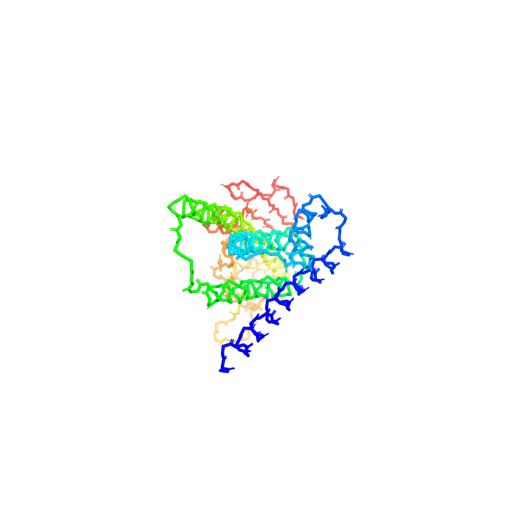N 1
ATOM 1536 C CA . THR A 1 217 ? 0.395 -7.598 -12.289 1.00 87.19 217 THR A CA 1
ATOM 1537 C C . THR A 1 217 ? -1.000 -7.196 -12.769 1.00 87.19 217 THR A C 1
ATOM 1539 O O . THR A 1 217 ? -1.135 -6.553 -13.807 1.00 87.19 217 THR A O 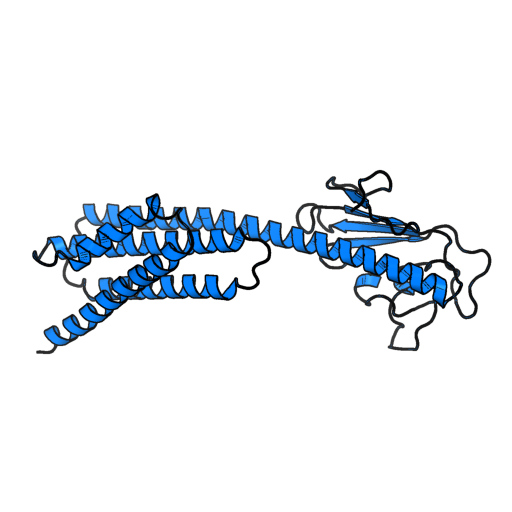1
ATOM 1542 N N . ARG A 1 218 ? -2.047 -7.532 -11.999 1.00 85.38 218 ARG A N 1
ATOM 1543 C CA . ARG A 1 218 ? -3.435 -7.115 -12.260 1.00 85.38 218 ARG A CA 1
ATOM 1544 C C . ARG A 1 218 ? -3.689 -5.641 -11.945 1.00 85.38 218 ARG A C 1
ATOM 1546 O O . ARG A 1 218 ? -4.756 -5.137 -12.280 1.00 85.38 218 ARG A O 1
ATOM 1553 N N . GLY A 1 219 ? -2.743 -4.969 -11.289 1.00 86.19 219 GLY A N 1
ATOM 1554 C CA . GLY A 1 219 ? -2.843 -3.555 -10.954 1.00 86.19 219 GLY A CA 1
ATOM 1555 C C . GLY A 1 219 ? -3.761 -3.252 -9.772 1.00 86.19 219 GLY A C 1
ATOM 1556 O O . GLY A 1 219 ? -4.068 -2.091 -9.557 1.00 86.19 219 GLY A O 1
ATOM 1557 N N . GLU A 1 220 ? -4.207 -4.233 -8.980 1.00 91.50 220 GLU A N 1
ATOM 1558 C CA . GLU A 1 220 ? -4.986 -3.976 -7.759 1.00 91.50 220 GLU A CA 1
ATOM 1559 C C . GLU A 1 220 ? -4.519 -4.868 -6.602 1.00 91.50 220 GLU A C 1
ATOM 1561 O O . GLU A 1 220 ? -4.544 -6.097 -6.696 1.00 91.50 220 GLU A O 1
ATOM 1566 N N . LYS A 1 221 ? -4.098 -4.257 -5.488 1.00 89.88 221 LYS A N 1
ATOM 1567 C CA . LYS A 1 221 ? -3.657 -4.974 -4.281 1.00 89.88 221 LYS A CA 1
ATOM 1568 C C . LYS A 1 221 ? -3.834 -4.100 -3.040 1.00 89.88 221 LYS A C 1
ATOM 1570 O O . LYS A 1 221 ? -3.694 -2.886 -3.107 1.00 89.88 221 LYS A O 1
ATOM 1575 N N . TYR A 1 222 ? -4.174 -4.711 -1.905 1.00 88.69 222 TYR A N 1
ATOM 1576 C CA . TYR A 1 222 ? -4.339 -4.029 -0.608 1.00 88.69 222 TYR A CA 1
ATOM 1577 C C . TYR A 1 222 ? -5.278 -2.802 -0.611 1.00 88.69 222 TYR A C 1
ATOM 1579 O O . TYR A 1 222 ? -5.101 -1.888 0.185 1.00 88.69 222 TYR A O 1
ATOM 1587 N N . GLY A 1 223 ? -6.295 -2.773 -1.483 1.00 89.31 223 GLY A N 1
ATOM 1588 C CA . GLY A 1 223 ? -7.228 -1.638 -1.582 1.00 89.31 223 GLY A CA 1
ATOM 1589 C C . GLY A 1 223 ? -6.706 -0.456 -2.408 1.00 89.31 223 GLY A C 1
ATOM 1590 O O . GLY A 1 223 ? -7.345 0.600 -2.435 1.00 89.31 223 GLY A O 1
ATOM 1591 N N . TYR A 1 224 ? -5.580 -0.651 -3.093 1.00 94.50 224 TYR A N 1
ATOM 1592 C CA . TYR A 1 224 ? -4.948 0.288 -4.007 1.00 94.50 224 TYR A CA 1
ATOM 1593 C C . TYR A 1 224 ? -4.964 -0.240 -5.438 1.00 94.50 224 TYR A C 1
ATOM 1595 O O . TYR A 1 224 ? -4.830 -1.442 -5.671 1.00 94.50 224 TYR A O 1
ATOM 1603 N N . ARG A 1 225 ? -5.097 0.685 -6.387 1.00 94.88 225 ARG A N 1
ATOM 1604 C CA . ARG A 1 225 ? -4.913 0.470 -7.815 1.00 94.88 225 ARG A CA 1
ATOM 1605 C C . ARG A 1 225 ? -3.557 1.021 -8.241 1.00 94.88 225 ARG A C 1
ATOM 1607 O O . ARG A 1 225 ? -3.303 2.207 -8.051 1.00 94.88 225 ARG A O 1
ATOM 1614 N N . PHE A 1 226 ? -2.739 0.163 -8.829 1.00 95.31 226 PHE A N 1
ATOM 1615 C CA . PHE A 1 226 ? -1.444 0.447 -9.425 1.00 95.31 226 PHE A CA 1
ATOM 1616 C C . PHE A 1 226 ? -1.606 0.541 -10.940 1.00 95.31 226 PHE A C 1
ATOM 1618 O O . PHE A 1 226 ? -1.965 -0.431 -11.604 1.00 95.31 226 PHE A O 1
ATOM 1625 N N . GLU A 1 227 ? -1.349 1.721 -11.483 1.00 94.75 227 GLU A N 1
ATOM 1626 C CA . GLU A 1 227 ? -1.376 1.998 -12.912 1.00 94.75 227 GLU A CA 1
ATOM 1627 C C . GLU A 1 227 ? 0.051 2.254 -13.388 1.00 94.75 227 GLU A C 1
ATOM 1629 O O . GLU A 1 227 ? 0.721 3.160 -12.895 1.00 94.75 227 GLU A O 1
ATOM 1634 N N . TYR A 1 228 ? 0.506 1.456 -14.350 1.00 94.88 228 TYR A N 1
ATOM 1635 C CA . TYR A 1 228 ? 1.813 1.605 -14.979 1.00 94.88 228 TYR A CA 1
ATOM 1636 C C . TYR A 1 228 ? 1.652 2.242 -16.351 1.00 94.88 228 TYR A C 1
ATOM 1638 O O . TYR A 1 228 ? 0.935 1.715 -17.204 1.00 94.88 228 TYR A O 1
ATOM 1646 N N . LYS A 1 229 ? 2.329 3.366 -16.558 1.00 94.94 229 LYS A N 1
ATOM 1647 C CA . LYS A 1 229 ? 2.339 4.116 -17.809 1.00 94.94 229 LYS A CA 1
ATOM 1648 C C . LYS A 1 229 ? 3.729 4.019 -18.434 1.00 94.94 229 LYS A C 1
ATOM 1650 O O . LYS A 1 229 ? 4.655 4.667 -17.939 1.00 94.94 229 LYS A O 1
ATOM 1655 N N . PRO A 1 230 ? 3.888 3.204 -19.489 1.00 94.94 230 PRO A N 1
ATOM 1656 C CA . PRO A 1 230 ? 5.147 3.117 -20.211 1.00 94.94 230 PRO A CA 1
ATOM 1657 C C . PRO A 1 230 ? 5.443 4.430 -20.949 1.00 94.94 230 PRO A C 1
ATOM 1659 O O . PRO A 1 230 ? 4.542 5.044 -21.526 1.00 94.94 230 PRO A O 1
ATOM 1662 N N . GLY A 1 231 ? 6.708 4.846 -20.933 1.00 93.62 231 GLY A N 1
ATOM 1663 C CA . GLY A 1 231 ? 7.229 5.937 -21.751 1.00 93.62 231 GLY A CA 1
ATOM 1664 C C . GLY A 1 231 ? 7.544 5.502 -23.191 1.00 93.62 231 GLY A C 1
ATOM 1665 O O . GLY A 1 231 ? 7.031 4.485 -23.667 1.00 93.62 231 GLY A O 1
ATOM 1666 N N . PRO A 1 232 ? 8.377 6.263 -23.925 1.00 94.56 232 PRO A N 1
ATOM 1667 C CA . PRO A 1 232 ? 8.745 5.914 -25.291 1.00 94.56 232 PRO A CA 1
ATOM 1668 C C . PRO A 1 232 ? 9.538 4.594 -25.335 1.00 94.56 232 PRO A C 1
ATOM 1670 O O . PRO A 1 232 ? 10.400 4.369 -24.475 1.00 94.56 232 PRO A O 1
ATOM 1673 N N . PRO A 1 233 ? 9.270 3.728 -26.331 1.00 94.62 233 PRO A N 1
ATOM 1674 C CA . PRO A 1 233 ? 9.952 2.449 -26.459 1.00 94.62 233 PRO A CA 1
ATOM 1675 C C . PRO A 1 233 ? 11.432 2.624 -26.808 1.00 94.62 233 PRO A C 1
ATOM 1677 O O . PRO A 1 233 ? 11.825 3.603 -27.449 1.00 94.62 233 PRO A O 1
ATOM 1680 N N . VAL A 1 234 ? 12.249 1.648 -26.416 1.00 93.56 234 VAL A N 1
ATOM 1681 C CA . VAL A 1 234 ? 13.653 1.572 -26.834 1.00 93.56 234 VAL A CA 1
ATOM 1682 C C . VAL A 1 234 ? 13.764 1.310 -28.340 1.00 93.56 234 VAL A C 1
ATOM 1684 O O . VAL A 1 234 ? 12.962 0.577 -28.916 1.00 93.56 234 VAL A O 1
ATOM 1687 N N . GLU A 1 235 ? 14.776 1.893 -28.990 1.00 90.50 235 GLU A N 1
ATOM 1688 C CA . GLU A 1 235 ? 14.977 1.765 -30.445 1.00 90.50 235 GLU A CA 1
ATOM 1689 C C . GLU A 1 235 ? 15.311 0.330 -30.865 1.00 90.50 235 GLU A C 1
ATOM 1691 O O . GLU A 1 235 ? 14.891 -0.142 -31.922 1.00 90.50 235 GLU A O 1
ATOM 1696 N N . LYS A 1 236 ? 16.068 -0.373 -30.016 1.00 89.38 236 LYS A N 1
ATOM 1697 C CA . LYS A 1 236 ? 16.442 -1.769 -30.206 1.00 89.38 236 LYS A CA 1
ATOM 1698 C C . LYS A 1 236 ? 15.980 -2.575 -29.001 1.00 89.38 236 LYS A C 1
ATOM 1700 O O . LYS A 1 236 ? 16.409 -2.331 -27.880 1.00 89.38 236 LYS A O 1
ATOM 1705 N N . ARG A 1 237 ? 15.121 -3.554 -29.266 1.00 92.25 237 ARG A N 1
ATOM 1706 C CA . ARG A 1 237 ? 14.666 -4.533 -28.279 1.00 92.25 237 ARG A CA 1
ATOM 1707 C C . ARG A 1 237 ? 15.828 -5.429 -27.832 1.00 92.25 237 ARG A C 1
ATOM 1709 O O . ARG A 1 237 ? 16.648 -5.821 -28.667 1.00 92.25 237 ARG A O 1
ATOM 1716 N N . GLY A 1 238 ? 15.831 -5.794 -26.551 1.00 88.25 238 GLY A N 1
ATOM 1717 C CA . GLY A 1 238 ? 16.737 -6.794 -25.981 1.00 88.25 238 GLY A CA 1
ATOM 1718 C C . GLY A 1 238 ? 16.650 -8.151 -26.691 1.00 88.25 238 GLY A C 1
ATOM 1719 O O . GLY A 1 238 ? 15.634 -8.506 -27.308 1.00 88.25 238 GLY A O 1
ATOM 1720 N N . GLU A 1 239 ? 17.741 -8.908 -26.641 1.00 88.31 239 GLU A N 1
ATOM 1721 C CA . GLU A 1 239 ? 17.805 -10.233 -27.254 1.00 88.31 239 GLU A CA 1
ATOM 1722 C C . GLU A 1 239 ? 16.852 -11.204 -26.535 1.00 88.31 239 GLU A C 1
ATOM 1724 O O . GLU A 1 239 ? 16.775 -11.230 -25.313 1.00 88.31 239 GLU A O 1
ATOM 1729 N N . GLY A 1 240 ? 16.073 -11.978 -27.297 1.00 86.06 240 GLY A N 1
ATOM 1730 C CA . GLY A 1 240 ? 15.119 -12.946 -26.740 1.00 86.06 240 GLY A CA 1
ATOM 1731 C C . GLY A 1 240 ? 13.775 -12.383 -26.253 1.00 86.06 240 GLY A C 1
ATOM 1732 O O . GLY A 1 240 ? 12.885 -13.170 -25.949 1.00 86.06 240 GLY A O 1
ATOM 1733 N N . CYS A 1 241 ? 13.575 -11.064 -26.236 1.00 90.38 241 CYS A N 1
ATOM 1734 C CA . CYS A 1 241 ? 12.289 -10.463 -25.849 1.00 90.38 241 CYS A CA 1
ATOM 1735 C C . CYS A 1 241 ? 11.301 -10.477 -27.005 1.00 90.38 241 CYS A C 1
ATOM 1737 O O . CYS A 1 241 ? 11.748 -10.419 -28.142 1.00 90.38 241 CYS A O 1
ATOM 1739 N N . ALA A 1 242 ? 9.985 -10.510 -26.788 1.00 90.81 242 ALA A N 1
ATOM 1740 C CA . ALA A 1 242 ? 9.019 -10.280 -27.867 1.00 90.81 242 ALA 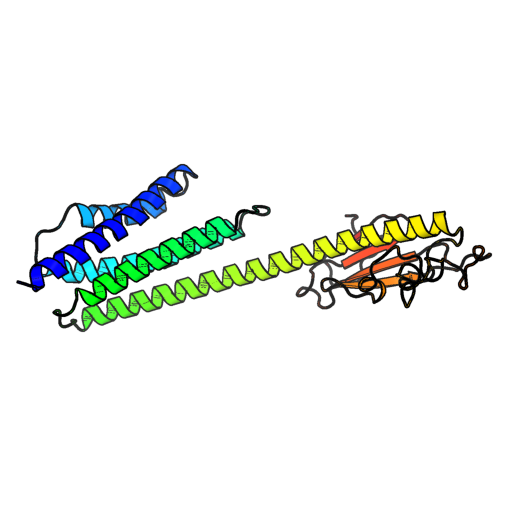A CA 1
ATOM 1741 C C . ALA A 1 242 ? 8.683 -8.789 -28.009 1.00 90.81 242 ALA A C 1
ATOM 1743 O O . ALA A 1 242 ? 8.588 -8.282 -29.132 1.00 90.81 242 ALA A O 1
ATOM 1744 N N . VAL A 1 243 ? 8.586 -8.064 -26.893 1.00 91.19 243 VAL A N 1
ATOM 1745 C CA . VAL A 1 243 ? 8.208 -6.641 -26.859 1.00 91.19 243 VAL A CA 1
ATOM 1746 C C . VAL A 1 243 ? 9.409 -5.753 -26.506 1.00 91.19 243 VAL A C 1
ATOM 1748 O O . VAL A 1 243 ? 10.219 -6.099 -25.648 1.00 91.19 243 VAL A O 1
ATOM 1751 N N . ALA A 1 244 ? 9.554 -4.608 -27.182 1.00 93.19 244 ALA A N 1
ATOM 1752 C CA . ALA A 1 244 ? 10.536 -3.585 -26.807 1.00 93.19 244 ALA A CA 1
ATOM 1753 C C . ALA A 1 244 ? 10.141 -2.949 -25.470 1.00 93.19 244 ALA A C 1
ATOM 1755 O O . ALA A 1 244 ? 8.982 -2.569 -25.304 1.00 93.19 244 ALA A O 1
ATOM 1756 N N . GLY A 1 245 ? 11.080 -2.841 -24.529 1.00 93.75 245 GLY A N 1
ATOM 1757 C CA . GLY A 1 245 ? 10.853 -2.086 -23.297 1.00 93.75 245 GLY A CA 1
ATOM 1758 C C . GLY A 1 245 ? 10.884 -0.577 -23.532 1.00 93.75 245 GLY A C 1
ATOM 1759 O O . GLY A 1 245 ? 10.767 -0.110 -24.667 1.00 93.75 245 GLY A O 1
ATOM 1760 N N . VAL A 1 246 ? 11.016 0.201 -22.460 1.00 96.31 246 VAL A N 1
ATOM 1761 C CA . VAL A 1 246 ? 10.862 1.667 -22.483 1.00 96.31 246 VAL A CA 1
ATOM 1762 C C . VAL A 1 246 ? 12.012 2.403 -21.804 1.00 96.31 246 VAL A C 1
ATOM 1764 O O . VAL A 1 246 ? 12.676 1.860 -20.925 1.00 96.31 246 VAL A O 1
ATOM 1767 N N . TRP A 1 247 ? 12.255 3.652 -22.209 1.00 94.38 247 TRP A N 1
ATOM 1768 C CA . TRP A 1 247 ? 13.304 4.497 -21.613 1.00 94.38 247 TRP A CA 1
ATOM 1769 C C . TRP A 1 247 ? 12.910 5.123 -20.277 1.00 94.38 247 TRP A C 1
ATOM 1771 O O . TRP A 1 247 ? 13.768 5.371 -19.436 1.00 94.38 247 TRP A O 1
ATOM 1781 N N . SER A 1 248 ? 11.620 5.375 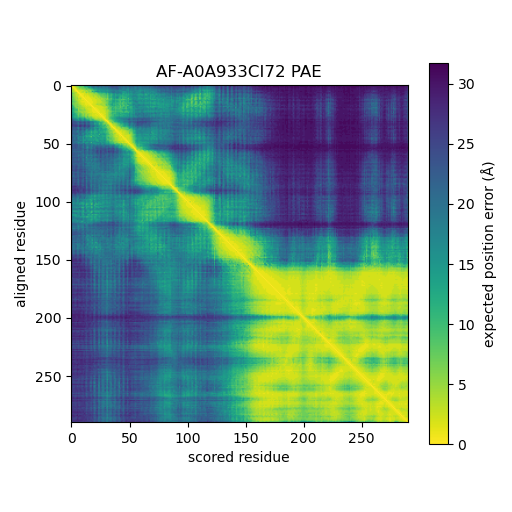-20.090 1.00 94.44 248 SER A N 1
ATOM 1782 C CA . SER A 1 248 ? 11.055 5.952 -18.877 1.00 94.44 248 SER A CA 1
ATOM 1783 C C . SER A 1 248 ? 9.737 5.275 -18.552 1.00 94.44 248 SER A C 1
ATOM 1785 O O . SER A 1 248 ? 9.103 4.656 -19.416 1.00 94.44 248 SER A O 1
ATOM 1787 N N . TYR A 1 249 ? 9.322 5.375 -17.298 1.00 95.31 249 TYR A N 1
ATOM 1788 C CA . TYR A 1 249 ? 8.049 4.834 -16.861 1.00 95.31 249 TYR A CA 1
ATOM 1789 C C . TYR A 1 249 ? 7.472 5.678 -15.745 1.00 95.31 249 TYR A C 1
ATOM 1791 O O . TYR A 1 249 ? 8.193 6.357 -15.027 1.00 95.31 249 TYR A O 1
ATOM 1799 N N . GLN A 1 250 ? 6.160 5.609 -15.584 1.00 95.75 250 GLN A N 1
ATOM 1800 C CA . GLN A 1 250 ? 5.476 6.217 -14.454 1.00 95.75 250 GLN A CA 1
ATOM 1801 C C . GLN A 1 250 ? 4.582 5.173 -13.811 1.00 95.75 250 GLN A C 1
ATOM 1803 O O . GLN A 1 250 ? 3.877 4.434 -14.502 1.00 95.75 250 GLN A O 1
ATOM 1808 N N . ILE A 1 251 ? 4.590 5.115 -12.486 1.00 95.75 251 ILE A N 1
ATOM 1809 C CA . ILE A 1 251 ? 3.676 4.274 -11.721 1.00 95.75 251 ILE A CA 1
ATOM 1810 C C . ILE A 1 251 ? 2.870 5.176 -10.809 1.00 95.75 251 ILE A C 1
ATOM 1812 O O . ILE A 1 251 ? 3.422 5.937 -10.015 1.00 95.75 251 ILE A O 1
ATOM 1816 N N . HIS A 1 252 ? 1.554 5.061 -10.901 1.00 95.62 252 HIS A N 1
ATOM 1817 C CA . HIS A 1 252 ? 0.633 5.706 -9.981 1.00 95.62 252 HIS A CA 1
ATOM 1818 C C . HIS A 1 252 ? -0.008 4.645 -9.097 1.00 95.62 252 HIS A C 1
ATOM 1820 O O . HIS A 1 252 ? -0.506 3.642 -9.605 1.00 95.62 252 HIS A O 1
ATOM 1826 N N . ALA A 1 253 ? -0.065 4.885 -7.790 1.00 96.19 253 ALA A N 1
ATOM 1827 C CA . ALA A 1 253 ? -0.884 4.091 -6.886 1.00 96.19 253 ALA A CA 1
ATOM 1828 C C . ALA A 1 253 ? -1.949 4.976 -6.242 1.00 96.19 253 ALA A C 1
ATOM 1830 O O . ALA A 1 253 ? -1.630 5.942 -5.548 1.00 96.19 253 ALA A O 1
ATOM 1831 N N . ARG A 1 254 ? -3.225 4.653 -6.461 1.00 94.94 254 ARG A N 1
ATOM 1832 C CA . ARG A 1 254 ? -4.354 5.370 -5.851 1.00 94.94 254 ARG A CA 1
ATOM 1833 C C . ARG A 1 254 ? -5.252 4.417 -5.069 1.00 94.94 254 ARG A C 1
ATOM 1835 O O . ARG A 1 254 ? -5.431 3.281 -5.505 1.00 94.94 254 ARG A O 1
ATOM 1842 N N . PRO A 1 255 ? -5.864 4.854 -3.958 1.00 94.75 255 PRO A N 1
ATOM 1843 C CA . PRO A 1 255 ? -6.888 4.062 -3.292 1.00 94.75 255 PRO A CA 1
ATOM 1844 C C . PRO A 1 255 ? -8.044 3.761 -4.256 1.00 94.75 255 PRO A C 1
ATOM 1846 O O . PRO A 1 255 ? -8.475 4.644 -4.997 1.00 94.75 255 PRO A O 1
ATOM 1849 N N . ILE A 1 256 ? -8.585 2.539 -4.225 1.00 92.06 256 ILE A N 1
ATOM 1850 C CA . ILE A 1 256 ? -9.797 2.187 -4.990 1.00 92.06 256 ILE A CA 1
ATOM 1851 C C . ILE A 1 256 ? -10.976 3.065 -4.544 1.00 92.06 256 ILE A C 1
ATOM 1853 O O . ILE A 1 256 ? -11.792 3.482 -5.366 1.00 92.06 256 ILE A O 1
ATOM 1857 N N . ARG A 1 257 ? -11.056 3.359 -3.239 1.00 90.38 257 ARG A N 1
ATOM 1858 C CA . ARG A 1 257 ? -11.984 4.336 -2.663 1.00 90.38 257 ARG A CA 1
ATOM 1859 C C . ARG A 1 257 ? -11.230 5.276 -1.736 1.00 90.38 257 ARG A C 1
ATOM 1861 O O . ARG A 1 257 ? -10.804 4.879 -0.649 1.00 90.38 257 ARG A O 1
ATOM 1868 N N . TYR A 1 258 ? -11.069 6.518 -2.175 1.00 87.75 258 TYR A N 1
ATOM 1869 C CA . TYR A 1 258 ? -10.352 7.537 -1.418 1.00 87.75 258 TYR A CA 1
ATOM 1870 C C . TYR A 1 258 ? -11.008 7.785 -0.053 1.00 87.75 258 TYR A C 1
ATOM 1872 O O . TYR A 1 258 ? -12.225 7.936 0.037 1.00 87.75 258 TYR A O 1
ATOM 1880 N N . GLY A 1 259 ? -10.215 7.779 1.020 1.00 84.06 259 GLY A N 1
ATOM 1881 C CA . GLY A 1 259 ? -10.687 7.951 2.398 1.00 84.06 259 GLY A CA 1
ATOM 1882 C C . GLY A 1 259 ? -11.296 6.700 3.051 1.00 84.06 259 GLY A C 1
ATOM 1883 O O . GLY A 1 259 ? -11.468 6.693 4.268 1.00 84.06 259 GLY A O 1
ATOM 1884 N N . GLU A 1 260 ? -11.582 5.638 2.286 1.00 84.62 260 GLU A N 1
ATOM 1885 C CA . GLU A 1 260 ? -12.079 4.355 2.812 1.00 84.62 260 GLU A CA 1
ATOM 1886 C C . GLU A 1 260 ? -11.006 3.263 2.777 1.00 84.62 260 GLU A C 1
ATOM 1888 O O . GLU A 1 260 ? -10.762 2.604 3.787 1.00 84.62 260 GLU A O 1
ATOM 1893 N N . THR A 1 261 ? -10.376 3.045 1.617 1.00 86.38 261 THR A N 1
ATOM 1894 C CA . THR A 1 261 ? -9.353 1.998 1.449 1.00 86.38 261 THR A CA 1
ATOM 1895 C C . THR A 1 261 ? -7.932 2.511 1.647 1.00 86.38 261 THR A C 1
ATOM 1897 O O . THR A 1 261 ? -7.047 1.716 1.943 1.00 86.38 261 THR A O 1
ATOM 1900 N N . GLY A 1 262 ? -7.726 3.821 1.524 1.00 89.38 262 GLY A N 1
ATOM 1901 C CA . GLY A 1 262 ? -6.453 4.497 1.742 1.00 89.38 262 GLY A CA 1
ATOM 1902 C C . GLY A 1 262 ? -6.629 6.013 1.744 1.00 89.38 262 GLY A C 1
ATOM 1903 O O . GLY A 1 262 ? -7.649 6.523 1.264 1.00 89.38 262 GLY A O 1
ATOM 1904 N N . THR A 1 263 ? -5.662 6.731 2.311 1.00 90.81 263 THR A N 1
ATOM 1905 C CA . THR A 1 263 ? -5.741 8.197 2.501 1.00 90.81 263 THR A CA 1
ATOM 1906 C C . THR A 1 263 ? -4.698 8.988 1.724 1.00 90.81 263 THR A C 1
ATOM 1908 O O . THR A 1 263 ? -4.654 10.214 1.816 1.00 90.81 263 THR A O 1
ATOM 1911 N N . ARG A 1 264 ? -3.846 8.288 0.973 1.00 93.38 264 ARG A N 1
ATOM 1912 C CA . ARG A 1 264 ? -2.745 8.871 0.207 1.00 93.38 264 ARG A CA 1
ATOM 1913 C C . ARG A 1 264 ? -2.692 8.293 -1.194 1.00 93.38 264 ARG A C 1
ATOM 1915 O O . ARG A 1 264 ? -2.955 7.105 -1.377 1.00 93.38 264 ARG A O 1
ATOM 1922 N N . SER A 1 265 ? -2.299 9.113 -2.156 1.00 95.44 265 SER A N 1
ATOM 1923 C CA . SER A 1 265 ? -1.914 8.683 -3.502 1.00 95.44 265 SER A CA 1
ATOM 1924 C C . SER A 1 265 ? -0.391 8.706 -3.627 1.00 95.44 265 SER A C 1
ATOM 1926 O O . SER A 1 265 ? 0.261 9.553 -3.015 1.00 95.44 265 SER A O 1
ATOM 1928 N N . PHE A 1 266 ? 0.167 7.813 -4.442 1.00 96.56 266 PHE A N 1
ATOM 1929 C CA . PHE A 1 266 ? 1.606 7.690 -4.672 1.00 96.56 266 PHE A CA 1
ATOM 1930 C C . PHE A 1 266 ? 1.954 7.782 -6.155 1.00 96.56 266 PHE A C 1
ATOM 1932 O O . PHE A 1 266 ? 1.161 7.389 -7.017 1.00 96.56 266 PHE A O 1
ATOM 1939 N N . TYR A 1 267 ? 3.148 8.291 -6.432 1.00 96.44 267 TYR A N 1
ATOM 1940 C CA . TYR A 1 267 ? 3.727 8.410 -7.764 1.00 96.44 267 TYR A CA 1
ATOM 1941 C C . TYR A 1 267 ? 5.210 8.060 -7.711 1.00 96.44 267 TYR A C 1
ATOM 1943 O O . TYR A 1 267 ? 5.891 8.387 -6.742 1.00 96.44 267 TYR A O 1
ATOM 1951 N N . THR A 1 268 ? 5.714 7.390 -8.736 1.00 96.50 268 THR A N 1
ATOM 1952 C CA . THR A 1 268 ? 7.150 7.187 -8.931 1.00 96.50 268 THR A CA 1
ATOM 1953 C C . THR A 1 268 ? 7.447 7.038 -10.416 1.00 96.50 268 THR A C 1
ATOM 1955 O O . THR A 1 268 ? 6.553 6.713 -11.203 1.00 96.50 268 THR A O 1
ATOM 1958 N N . ASP A 1 269 ? 8.698 7.262 -10.778 1.00 94.56 269 ASP A N 1
ATOM 1959 C CA . ASP A 1 269 ? 9.215 7.162 -12.134 1.00 94.56 269 ASP A CA 1
ATOM 1960 C C . ASP A 1 269 ? 10.605 6.506 -12.141 1.00 94.56 269 ASP A C 1
ATOM 1962 O O . ASP A 1 269 ? 11.035 5.927 -11.135 1.00 94.56 269 ASP A O 1
ATOM 1966 N N . GLU A 1 270 ? 11.319 6.577 -13.265 1.00 93.19 270 GLU A N 1
ATOM 1967 C CA . GLU A 1 270 ? 12.654 5.992 -13.416 1.00 93.19 270 GLU A CA 1
ATOM 1968 C C . GLU A 1 270 ? 13.713 6.568 -12.463 1.00 93.19 270 GLU A C 1
ATOM 1970 O O . GLU A 1 270 ? 14.767 5.954 -12.291 1.00 93.19 270 GLU A O 1
ATOM 1975 N N . SER A 1 271 ? 13.450 7.710 -11.812 1.00 92.12 271 SER A N 1
ATOM 1976 C CA . SER A 1 271 ? 14.331 8.243 -10.765 1.00 92.12 271 SER A CA 1
ATOM 1977 C C . SER A 1 271 ? 14.298 7.410 -9.480 1.00 92.12 271 SER A C 1
ATOM 1979 O O . SER A 1 271 ? 15.133 7.614 -8.597 1.00 92.12 271 SER A O 1
ATOM 1981 N N . VAL A 1 272 ? 13.341 6.477 -9.360 1.00 91.56 272 VAL A N 1
ATOM 1982 C CA . VAL A 1 272 ? 13.108 5.609 -8.192 1.00 91.56 272 VAL A CA 1
ATOM 1983 C C . VAL A 1 272 ? 12.632 6.381 -6.947 1.00 91.56 272 VAL A C 1
ATOM 1985 O O . VAL A 1 272 ? 12.318 5.783 -5.912 1.00 91.56 272 VAL A O 1
ATOM 1988 N N . VAL A 1 273 ? 12.482 7.705 -7.038 1.00 93.94 273 VAL A N 1
ATOM 1989 C CA . VAL A 1 273 ? 11.915 8.529 -5.968 1.00 93.94 273 VAL A CA 1
ATOM 1990 C C . VAL A 1 273 ? 10.403 8.326 -5.930 1.00 93.94 273 VAL A C 1
ATOM 1992 O O . VAL A 1 273 ? 9.719 8.399 -6.950 1.00 93.94 273 VAL A O 1
ATOM 1995 N N . THR A 1 274 ? 9.867 8.028 -4.744 1.00 94.88 274 THR A N 1
ATOM 1996 C CA . THR A 1 274 ? 8.417 7.906 -4.547 1.00 94.88 274 THR A CA 1
ATOM 1997 C C . THR A 1 274 ? 7.881 9.182 -3.916 1.00 94.88 274 THR A C 1
ATOM 1999 O O . THR A 1 274 ? 8.317 9.582 -2.840 1.00 94.88 274 THR A O 1
ATOM 2002 N N . TYR A 1 275 ? 6.909 9.789 -4.577 1.00 95.50 275 TYR A N 1
ATOM 2003 C CA . TYR A 1 275 ? 6.209 10.992 -4.161 1.00 95.50 275 TYR A CA 1
ATOM 2004 C C . TYR A 1 275 ? 4.821 10.637 -3.639 1.00 95.50 275 TYR A C 1
ATOM 2006 O O . TYR A 1 275 ? 4.220 9.644 -4.069 1.00 95.50 275 TYR A O 1
ATOM 2014 N N . SER A 1 276 ? 4.301 11.424 -2.696 1.00 95.25 276 SER A N 1
ATOM 2015 C CA . SER A 1 276 ? 2.989 11.161 -2.102 1.00 95.25 276 SER A CA 1
ATOM 2016 C C . SER A 1 276 ? 2.175 12.424 -1.861 1.00 95.25 276 SER A C 1
ATOM 2018 O O . SER A 1 276 ? 2.714 13.470 -1.512 1.00 95.25 276 SER A O 1
ATOM 2020 N N . THR A 1 277 ? 0.854 12.306 -1.993 1.00 94.38 277 THR A N 1
ATOM 2021 C CA . THR A 1 277 ? -0.093 13.386 -1.686 1.00 94.38 277 THR A CA 1
ATOM 2022 C C . THR A 1 277 ? -1.273 12.868 -0.870 1.00 94.38 277 THR A C 1
ATOM 2024 O O . THR A 1 277 ? -1.697 11.722 -1.027 1.00 94.38 277 THR A O 1
ATOM 2027 N N . THR A 1 278 ? -1.797 13.716 0.016 1.00 92.69 278 THR A N 1
ATOM 2028 C CA . THR A 1 278 ? -3.028 13.485 0.797 1.00 92.69 278 THR A CA 1
ATOM 2029 C C . THR A 1 278 ? -4.259 14.132 0.159 1.00 92.69 278 THR A C 1
ATOM 2031 O O . THR A 1 278 ? -5.336 14.139 0.761 1.00 92.69 278 THR A O 1
ATOM 2034 N N . GLU A 1 279 ? -4.123 14.703 -1.035 1.00 91.69 279 GLU A N 1
ATOM 2035 C CA . GLU A 1 279 ? -5.241 15.232 -1.816 1.00 91.69 279 GLU A CA 1
ATOM 2036 C C . GLU A 1 279 ? -5.892 14.127 -2.661 1.00 91.69 279 GLU A C 1
ATOM 2038 O O . GLU A 1 279 ? -5.209 13.223 -3.146 1.00 91.69 279 GLU A O 1
ATOM 2043 N N . ASP A 1 280 ? -7.209 14.216 -2.894 1.00 92.12 280 ASP A N 1
ATOM 2044 C CA . ASP A 1 280 ? -7.944 13.272 -3.754 1.00 92.12 280 ASP A CA 1
ATOM 2045 C C . ASP A 1 280 ? -7.674 13.528 -5.249 1.00 92.12 280 ASP A C 1
ATOM 2047 O O . ASP A 1 280 ? -8.544 13.888 -6.044 1.00 92.12 280 ASP A O 1
ATOM 2051 N N . ARG A 1 281 ? -6.414 13.353 -5.636 1.00 92.75 281 ARG A N 1
ATOM 2052 C CA . ARG A 1 281 ? -5.923 13.399 -7.012 1.00 92.75 281 ARG A CA 1
ATOM 2053 C C . ARG A 1 281 ? -4.801 12.384 -7.204 1.00 92.75 281 ARG A C 1
ATOM 2055 O O . ARG A 1 281 ? -4.364 11.721 -6.262 1.00 92.75 281 ARG A O 1
ATOM 2062 N N . ALA A 1 282 ? -4.353 12.229 -8.446 1.00 92.31 282 ALA A N 1
ATOM 2063 C CA . ALA A 1 282 ? -3.117 11.507 -8.717 1.00 92.31 282 ALA A CA 1
ATOM 2064 C C . ALA A 1 282 ? -1.924 12.292 -8.147 1.00 92.31 282 ALA A C 1
ATOM 2066 O O . ALA A 1 282 ? -1.883 13.522 -8.249 1.00 92.31 282 ALA A O 1
ATOM 2067 N N . ALA A 1 283 ? -0.977 11.568 -7.551 1.00 93.56 283 ALA A N 1
ATOM 2068 C CA . ALA A 1 283 ? 0.302 12.142 -7.163 1.00 93.56 283 ALA A CA 1
ATOM 2069 C C . ALA A 1 283 ? 1.134 12.467 -8.415 1.00 93.56 283 ALA A C 1
ATOM 2071 O O . ALA A 1 283 ? 0.985 11.804 -9.451 1.00 93.56 283 ALA A O 1
ATOM 2072 N N . THR A 1 284 ? 1.990 13.476 -8.307 1.00 93.69 284 THR A N 1
ATOM 2073 C CA . THR A 1 284 ? 2.893 13.948 -9.366 1.00 93.69 284 THR A CA 1
ATOM 2074 C C . THR A 1 284 ? 4.323 14.076 -8.834 1.00 93.69 284 THR A C 1
ATOM 2076 O O . THR A 1 284 ? 4.560 13.972 -7.633 1.00 93.69 284 THR A O 1
ATOM 2079 N N . ALA A 1 285 ? 5.287 14.332 -9.722 1.00 91.94 285 ALA A N 1
ATOM 2080 C CA . ALA A 1 285 ? 6.683 14.590 -9.348 1.00 91.94 285 ALA A CA 1
ATOM 2081 C C . ALA A 1 285 ? 6.888 15.905 -8.559 1.00 91.94 285 ALA A C 1
ATOM 2083 O O . ALA A 1 285 ? 7.975 16.151 -8.045 1.00 91.94 285 ALA A O 1
ATOM 2084 N N . GLU A 1 286 ? 5.866 16.766 -8.488 1.00 92.00 286 GLU A N 1
ATOM 2085 C CA . GLU A 1 286 ? 5.897 18.029 -7.732 1.00 92.00 286 GLU A CA 1
ATOM 2086 C C . GLU A 1 286 ? 5.481 17.850 -6.265 1.00 92.00 286 GLU A C 1
ATOM 2088 O O . GLU A 1 286 ? 5.678 18.748 -5.444 1.00 92.00 286 GLU A O 1
ATOM 2093 N N . ASP A 1 287 ? 4.892 16.701 -5.931 1.00 94.38 287 ASP A N 1
ATOM 2094 C CA . ASP A 1 287 ? 4.489 16.372 -4.569 1.00 94.38 287 ASP A CA 1
ATOM 2095 C C . ASP A 1 287 ? 5.711 16.095 -3.673 1.00 94.38 287 ASP A C 1
ATOM 2097 O O . ASP A 1 287 ? 6.815 15.864 -4.165 1.00 94.38 287 ASP A O 1
ATOM 2101 N N . PRO A 1 288 ? 5.569 16.117 -2.336 1.00 93.25 288 PRO A N 1
ATOM 2102 C CA . PRO A 1 288 ? 6.679 15.796 -1.446 1.00 93.25 288 PRO A CA 1
ATOM 2103 C C . PRO A 1 288 ? 7.115 14.319 -1.570 1.00 93.25 288 PRO A C 1
ATOM 2105 O O . PRO A 1 288 ? 6.259 13.425 -1.644 1.00 93.25 288 PRO A O 1
ATOM 2108 N N . PRO A 1 289 ? 8.435 14.039 -1.552 1.00 92.94 289 PRO A N 1
ATOM 2109 C CA . PRO A 1 289 ? 8.951 12.675 -1.516 1.00 92.94 289 PRO A CA 1
ATOM 2110 C C . PRO A 1 289 ? 8.672 12.004 -0.161 1.00 92.94 289 PRO A C 1
ATOM 2112 O O . PRO A 1 289 ? 8.539 12.679 0.865 1.00 92.94 289 PRO A O 1
ATOM 2115 N N . LEU A 1 290 ? 8.572 10.674 -0.183 1.00 85.88 290 LEU A N 1
ATOM 2116 C CA . LEU A 1 290 ? 8.377 9.797 0.982 1.00 85.88 290 LEU A CA 1
ATOM 2117 C C . LEU A 1 290 ? 9.649 9.537 1.792 1.00 85.88 290 LEU A C 1
ATOM 2119 O O . LEU A 1 290 ? 10.722 9.359 1.177 1.00 85.88 290 LEU A O 1
#

Solvent-accessible surface area (backbone atoms only — not comparable to full-atom values): 15895 Å² total; per-residue (Å²): 125,69,70,68,57,56,55,52,55,53,53,49,53,49,52,52,51,55,46,52,59,53,52,51,49,56,60,52,58,74,72,51,90,80,49,67,84,70,46,52,69,55,53,54,56,55,49,46,68,75,71,63,90,85,61,86,72,63,46,59,58,51,49,53,50,48,43,53,50,44,50,48,50,41,52,52,51,39,48,52,53,51,52,54,62,73,70,50,89,86,64,95,53,57,68,60,57,52,50,52,36,52,52,49,45,52,44,45,50,52,46,42,53,52,50,62,72,72,50,90,82,69,89,78,52,77,73,56,53,53,54,54,52,52,51,52,52,51,46,53,53,54,51,53,56,49,50,53,51,53,52,53,51,51,54,52,52,50,19,54,51,24,44,51,52,50,57,50,49,54,52,50,51,44,51,35,35,52,51,44,24,73,72,44,61,20,41,30,58,58,43,54,53,22,35,8,53,33,81,93,74,55,79,67,40,67,63,13,45,54,61,42,58,69,59,58,38,72,24,51,54,76,48,27,34,47,48,72,46,60,43,60,64,42,96,63,54,22,83,90,40,87,66,50,10,9,78,39,42,38,38,39,37,35,32,75,41,75,76,69,33,11,60,49,13,30,18,35,39,78,83,64,58,44,16,41,32,74,57,103,54,84,36,45,93,86,40,55,71,117

Sequence (290 aa):
MAEGELDRRWLWVVRVGAAVPLLLVVVAAFVELGFLLLGAPVLVGYGLILWGVRAKPLRAALWAAAAVGGLGAAVVGCLVVIILALSVPGTSGLGGVFALGLGFAATQVALAVGAAKLLPAVPWRPAEKRWVVGTAVGICLAAGLVAAVAIRSYLSSRTAAADANAADMMRTLNTAAVVYASTYENGFPPSLAALGPPPAGGEPNCDHADLIEATLTRGEKYGYRFEYKPGPPVEKRGEGCAVAGVWSYQIHARPIRYGETGTRSFYTDESVVTYSTTEDRAATAEDPPL

Radius of gyration: 31.43 Å; Cα contacts (8 Å, |Δi|>4): 371; chains: 1; bounding box: 61×46×91 Å

Secondary structure (DSSP, 8-state):
--HHHHHHHHHHHHHHHHHHHHHHHHHHHTT-GGGHHHHHHHHHHHHHHHH----TTHHHHHHHHHHHHHHHHHHHHHHHHHHHHHHSTT-TTHHHHHHHHHHHHHHHHHHHHHHHHH-TT----HHHHHHHHHHHHHHHHHHHHHHHHHHHHHHHHHHHHHHHHHHHHHHHHHHHHHHHHHHHSS-B-SSGGGGSPPGGG---BTTB---S-TTGGGTEETTEEEEEEE-SBPSSPPTT-SS--BS-EEEEEEESSBTTTBS-EEEEETT--EEEESSSS---TTSPB-

Mean predicted aligned error: 16.5 Å

Foldseek 3Di:
DPPVVVVVVLVVLLVVLLVVVVVVVVVVCVPDDPCCVPCVVVVVLSVCVVVPPDDPPVVLVSLLVCLLVLLLCLLVVLLVLLVVLLPDPPDPCSVVSVVVNVVSNVSSVSSNVSSVVVPPDDDDDPVNVVVSVVSVVVSVVVNVVSVVVSVVSVQVVLQVVLQVVLVVVLLLQLVLQVCLCVPQVLHGQQALQQSAADPPRDDADSSHNNSDYPVVSVQDDQQKGKDKDADDFDPDGGPPDPDRGGNKIKIKIDGPDDPRRYQKIWIDMNVSWIFIDRDPDITDPPHDTD

pLDDT: mean 70.68, std 20.17, range [39.5, 96.56]